Protein AF-Q28FZ3-F1 (afdb_monomer)

Nearest PDB structures (foldseek):
  4z4d-assembly1_A  TM=9.889E-01  e=3.070E-38  Homo sapiens
  4z4e-assembly1_A  TM=9.879E-01  e=4.560E-38  Homo sapiens
  7ki3-assembly1_A  TM=9.488E-01  e=1.243E-38  Homo sapiens
  4z4g-assembly1_A  TM=9.876E-01  e=2.827E-36  Homo sapiens
  4krf-assembly1_A  TM=9.565E-01  e=6.170E-33  Homo sapiens

Solvent-accessible surface area (backbone atoms only — not comparable to full-atom values): 16134 Å² total; per-residue (Å²): 140,83,85,84,83,76,87,80,83,75,78,84,75,82,76,75,80,75,79,72,84,74,65,94,74,71,83,78,77,81,90,77,78,90,79,82,80,82,90,77,92,82,84,70,64,57,42,83,50,92,75,69,79,46,60,33,35,36,28,42,43,46,59,39,76,74,87,65,56,46,65,56,45,42,51,52,52,52,51,40,50,64,74,40,18,89,81,51,43,57,93,60,76,69,29,48,66,36,72,39,51,33,39,26,77,62,84,59,92,64,59,73,91,47,70,50,79,44,82,38,76,43,89,45,97,89,54,72,43,76,32,47,37,34,45,29,57,72,49,76,42,52,38,46,57,45,55,36,21,51,72,62,77,35,101,59,72,58,60,69,52,51,50,52,51,37,30,53,73,41,30,61,54,56,73,76,33,50,67,53,92,63,26,38,32,45,80,54,84,96,52,87,46,73,71,57,57,38,27,23,56,26,46,34,35,37,53,46,68,41,84,45,87,84,47,45,25,42,38,52,46,83,42,74,48,80,41,71,58,96,66,57,70,67,58,36,48,25,42,62,71,72,42,95,46,74,80,80,58,85,62,82,82,50,72,80,60,52,61,78,79,113

Sequence (262 aa):
MYAGAGPVLVPPTPTPPLPMPAYTFKPPPRPDFGTSGRTIKLQANFFEMDIPKIEIYHYEIDIKPEKCPRRVNREIVEHMVQHFKAQIFGDRKPVFDGRKNLYTAMPLPIARDKQVELEVTLPGEGKDRIFKVAIKWMACVSLQALHDALSGRLPSVPFETIQALDVVMRHLPSMRYTPVGRSFFTASEGCANPLGGGREVWFGFHQSVRPSLWKMMLNIDVSATAFYKAQPVIEFMCEVLDFKSIEEQQKPLTDSQRVKFT

InterPro domains:
  IPR014811 Argonaute, linker 1 domain [PF08699] (179-229)
  IPR014811 Argonaute, linker 1 domain [SM01163] (178-230)
  IPR032474 Protein argonaute, N-terminal [PF16486] (38-169)
  IPR036085 PAZ domain superfamily [SSF101690] (40-253)

Structure (mmCIF, N/CA/C/O backbone):
data_AF-Q28FZ3-F1
#
_entry.id   AF-Q28FZ3-F1
#
loop_
_atom_site.group_PDB
_atom_site.id
_atom_site.type_symbol
_atom_site.label_atom_id
_atom_site.label_alt_id
_atom_site.label_comp_id
_atom_site.label_asym_id
_atom_site.label_entity_id
_atom_site.label_seq_id
_atom_site.pdbx_PDB_ins_code
_atom_site.Cartn_x
_atom_site.Cartn_y
_atom_site.Cartn_z
_atom_site.occupancy
_atom_site.B_iso_or_equiv
_atom_site.auth_seq_id
_atom_site.auth_comp_id
_atom_site.auth_asym_id
_atom_site.auth_atom_id
_atom_site.pdbx_PDB_model_num
ATOM 1 N N . MET A 1 1 ? 8.665 -1.452 -73.178 1.00 46.84 1 MET A N 1
ATOM 2 C CA . MET A 1 1 ? 9.640 -1.322 -72.069 1.00 46.84 1 MET A CA 1
ATOM 3 C C . MET A 1 1 ? 10.100 0.128 -72.113 1.00 46.84 1 MET A C 1
ATOM 5 O O . MET A 1 1 ? 10.524 0.540 -73.176 1.00 46.84 1 MET A O 1
ATOM 9 N N . TYR A 1 2 ? 9.807 1.007 -71.158 1.00 39.16 2 TYR A N 1
ATOM 10 C CA . TYR A 1 2 ? 10.206 0.985 -69.751 1.00 39.16 2 TYR A CA 1
ATOM 11 C C . TYR A 1 2 ? 9.118 1.612 -68.861 1.00 39.16 2 TYR A C 1
ATOM 13 O O . TYR A 1 2 ? 8.581 2.664 -69.193 1.00 39.16 2 TYR A O 1
ATOM 21 N N . ALA A 1 3 ? 8.808 0.965 -67.736 1.00 42.78 3 ALA A N 1
ATOM 22 C CA . ALA A 1 3 ? 7.988 1.528 -66.667 1.00 42.78 3 ALA A CA 1
ATOM 23 C C . ALA A 1 3 ? 8.904 2.269 -65.678 1.00 42.78 3 ALA A C 1
ATOM 25 O O . ALA A 1 3 ? 9.893 1.700 -65.215 1.00 42.78 3 ALA A O 1
ATOM 26 N N . GLY A 1 4 ? 8.597 3.534 -65.386 1.00 40.44 4 GLY A N 1
ATOM 27 C CA . GLY A 1 4 ? 9.310 4.336 -64.392 1.00 40.44 4 GLY A CA 1
ATOM 28 C C . GLY A 1 4 ? 8.936 3.914 -62.971 1.00 40.44 4 GLY A C 1
ATOM 29 O O . GLY A 1 4 ? 7.757 3.844 -62.633 1.00 40.44 4 GLY A O 1
ATOM 30 N N . ALA A 1 5 ? 9.942 3.622 -62.148 1.00 47.91 5 ALA A N 1
ATOM 31 C CA . ALA A 1 5 ? 9.775 3.324 -60.732 1.00 47.91 5 ALA A CA 1
ATOM 32 C C . ALA A 1 5 ? 9.445 4.612 -59.955 1.00 47.91 5 ALA A C 1
ATOM 34 O O . ALA A 1 5 ? 10.210 5.575 -59.987 1.00 47.91 5 ALA A O 1
ATOM 35 N N . GLY A 1 6 ? 8.297 4.628 -59.273 1.00 50.78 6 GLY A N 1
ATOM 36 C CA . GLY A 1 6 ? 7.926 5.696 -58.343 1.00 50.78 6 GLY A CA 1
ATOM 37 C C . GLY A 1 6 ? 8.785 5.673 -57.068 1.00 50.78 6 GLY A C 1
ATOM 38 O O . GLY A 1 6 ? 9.330 4.624 -56.715 1.00 50.78 6 GLY A O 1
ATOM 39 N N . PRO A 1 7 ? 8.926 6.813 -56.369 1.00 45.59 7 PRO A N 1
ATOM 40 C CA . PRO A 1 7 ? 9.789 6.921 -55.201 1.00 45.59 7 PRO A CA 1
ATOM 41 C C . PRO A 1 7 ? 9.241 6.093 -54.032 1.00 45.59 7 PRO A C 1
ATOM 43 O O . PRO A 1 7 ? 8.065 6.170 -53.678 1.00 45.59 7 PRO A O 1
ATOM 46 N N . VAL A 1 8 ? 10.122 5.298 -53.425 1.00 51.56 8 VAL A N 1
ATOM 47 C CA . VAL A 1 8 ? 9.835 4.495 -52.234 1.00 51.56 8 VAL A CA 1
ATOM 48 C C . VAL A 1 8 ? 9.724 5.429 -51.026 1.00 51.56 8 VAL A C 1
ATOM 50 O O . VAL A 1 8 ? 10.686 6.108 -50.669 1.00 51.56 8 VAL A O 1
ATOM 53 N N . LEU A 1 9 ? 8.547 5.470 -50.398 1.00 48.00 9 LEU A N 1
ATOM 54 C CA . LEU A 1 9 ? 8.321 6.192 -49.146 1.00 48.00 9 LEU A CA 1
ATOM 55 C C . LEU A 1 9 ? 9.022 5.456 -47.997 1.00 48.00 9 LEU A C 1
ATOM 57 O O . LEU A 1 9 ? 8.655 4.337 -47.642 1.00 48.00 9 LEU A O 1
ATOM 61 N N . VAL A 1 10 ? 10.040 6.093 -47.422 1.00 53.94 10 VAL A N 1
ATOM 62 C CA . VAL A 1 10 ? 10.739 5.618 -46.222 1.00 53.94 10 VAL A CA 1
ATOM 63 C C . VAL A 1 10 ? 9.832 5.854 -45.002 1.00 53.94 10 VAL A C 1
ATOM 65 O O . VAL A 1 10 ? 9.305 6.961 -44.860 1.00 53.94 10 VAL A O 1
ATOM 68 N N . PRO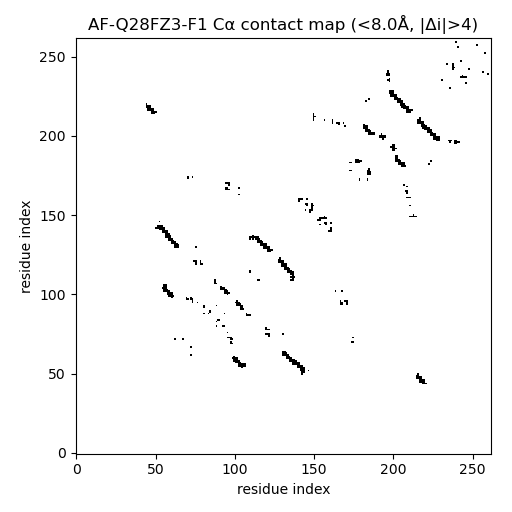 A 1 11 ? 9.618 4.861 -44.118 1.00 51.50 11 PRO A N 1
ATOM 69 C CA . PRO A 1 11 ? 8.821 5.063 -42.913 1.00 51.50 11 PRO A CA 1
ATOM 70 C C . PRO A 1 11 ? 9.518 6.051 -41.961 1.00 51.50 11 PRO A C 1
ATOM 72 O O . PRO A 1 11 ? 10.748 6.042 -41.864 1.00 51.50 11 PRO A O 1
ATOM 75 N N . PRO A 1 12 ? 8.762 6.901 -41.242 1.00 51.19 12 PRO A N 1
ATOM 76 C CA . PRO A 1 12 ? 9.345 7.857 -40.314 1.00 51.19 12 PRO A CA 1
ATOM 77 C C . PRO A 1 12 ? 10.072 7.124 -39.182 1.00 51.19 12 PRO A C 1
ATOM 79 O O . PRO A 1 12 ? 9.524 6.229 -38.536 1.00 51.19 12 PRO A O 1
ATOM 82 N N . THR A 1 13 ? 11.319 7.520 -38.938 1.00 52.09 13 THR A N 1
ATOM 83 C CA . THR A 1 13 ? 12.109 7.090 -37.782 1.00 52.09 13 THR A CA 1
ATOM 84 C C . THR A 1 13 ? 11.394 7.450 -36.476 1.00 52.09 13 THR A C 1
ATOM 86 O O . THR A 1 13 ? 10.857 8.558 -36.379 1.00 52.09 13 THR A O 1
ATOM 89 N N . PRO A 1 14 ? 11.403 6.567 -35.460 1.00 53.78 14 PRO A N 1
ATOM 90 C CA . PRO A 1 14 ? 10.790 6.856 -34.171 1.00 53.78 14 PRO A CA 1
ATOM 91 C C . PRO A 1 14 ? 11.450 8.088 -33.547 1.00 53.78 14 PRO A C 1
ATOM 93 O O . PRO A 1 14 ? 12.673 8.160 -33.416 1.00 53.78 14 PRO A O 1
ATOM 96 N N . THR A 1 15 ? 10.629 9.069 -33.182 1.00 50.12 15 THR A N 1
ATOM 97 C CA . THR A 1 15 ? 11.059 10.255 -32.447 1.00 50.12 15 THR A CA 1
ATOM 98 C C . THR A 1 15 ? 11.664 9.834 -31.103 1.00 50.12 15 THR A C 1
ATOM 100 O O . THR A 1 15 ? 11.065 9.018 -30.395 1.00 50.12 15 THR A O 1
ATOM 103 N N . PRO A 1 16 ? 12.845 10.358 -30.724 1.00 52.84 16 PRO A N 1
ATOM 104 C CA . PRO A 1 16 ? 13.405 10.095 -29.408 1.00 52.84 16 PRO A CA 1
ATOM 105 C C . PRO A 1 16 ? 12.436 10.604 -28.329 1.00 52.84 16 PRO A C 1
ATOM 107 O O . PRO A 1 16 ? 11.789 11.638 -28.532 1.00 52.84 16 PRO A O 1
ATOM 110 N N . PRO A 1 17 ? 12.305 9.896 -27.192 1.00 52.50 17 PRO A N 1
ATOM 111 C CA . PRO A 1 17 ? 11.454 10.348 -26.102 1.00 52.50 17 PRO A CA 1
ATOM 112 C C . PRO A 1 17 ? 11.898 11.746 -25.664 1.00 52.50 17 PRO A C 1
ATOM 114 O O . PRO A 1 17 ? 13.089 12.001 -25.479 1.00 52.50 17 PRO A O 1
ATOM 117 N N . LEU A 1 18 ? 10.927 12.655 -25.539 1.00 43.44 18 LEU A N 1
ATOM 118 C CA . LEU A 1 18 ? 11.161 14.021 -25.082 1.00 43.44 18 LEU A CA 1
ATOM 119 C C . LEU A 1 18 ? 11.945 13.986 -23.758 1.00 43.44 18 LEU A C 1
ATOM 121 O O . LEU A 1 18 ? 11.591 13.199 -22.872 1.00 43.44 18 LEU A O 1
ATOM 125 N N . PRO A 1 19 ? 12.997 14.809 -23.599 1.00 50.12 19 PRO A N 1
ATOM 126 C CA . PRO A 1 19 ? 13.732 14.875 -22.348 1.00 50.12 19 PRO A CA 1
ATOM 127 C C . PRO A 1 19 ? 12.755 15.265 -21.239 1.00 50.12 19 PRO A C 1
ATOM 129 O O . PRO A 1 19 ? 12.104 16.309 -21.314 1.00 50.12 19 PRO A O 1
ATOM 132 N N . MET A 1 20 ? 12.627 14.405 -20.224 1.00 55.00 20 MET A N 1
ATOM 133 C 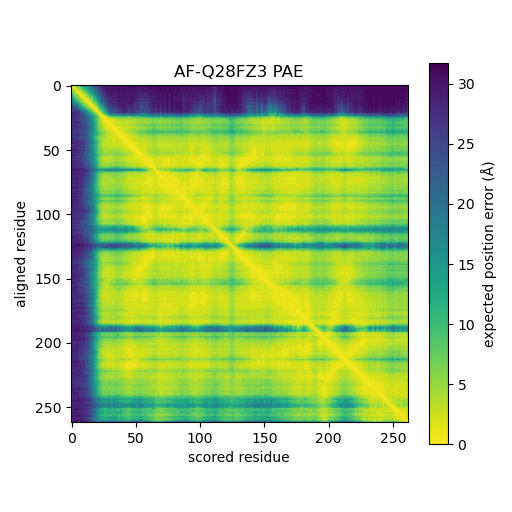CA . MET A 1 20 ? 11.846 14.734 -19.033 1.00 55.00 20 MET A CA 1
ATOM 134 C C . MET A 1 20 ? 12.335 16.081 -18.490 1.00 55.00 20 MET A C 1
ATOM 136 O O . MET A 1 20 ? 13.553 16.299 -18.474 1.00 55.00 20 MET A O 1
ATOM 140 N N . PRO A 1 21 ? 11.437 16.986 -18.061 1.00 51.12 21 PRO A N 1
ATOM 141 C CA . PRO A 1 21 ? 11.837 18.299 -17.581 1.00 51.12 21 PRO A CA 1
ATOM 142 C C . PRO A 1 21 ? 12.844 18.119 -16.445 1.00 51.12 21 PRO A C 1
ATOM 144 O O . PRO A 1 21 ? 12.529 17.575 -15.385 1.00 51.12 21 PRO A O 1
ATOM 147 N N . ALA A 1 22 ? 14.090 18.516 -16.701 1.00 60.50 22 ALA A N 1
ATOM 148 C CA . ALA A 1 22 ? 15.138 18.477 -15.703 1.00 60.50 22 ALA A CA 1
ATOM 149 C C . ALA A 1 22 ? 14.709 19.406 -14.567 1.00 60.50 22 ALA A C 1
ATOM 151 O O . ALA A 1 22 ? 14.530 20.602 -14.783 1.00 60.50 22 ALA A O 1
ATOM 152 N N . TYR A 1 23 ? 14.508 18.853 -13.370 1.00 64.19 23 TYR A N 1
ATOM 153 C CA . TYR A 1 23 ? 14.215 19.651 -12.185 1.00 64.19 23 TYR A CA 1
ATOM 154 C C . TYR A 1 23 ? 15.249 20.780 -12.067 1.00 64.19 23 TYR A C 1
ATOM 156 O O . TYR A 1 23 ? 16.451 20.506 -12.034 1.00 64.19 23 TYR A O 1
ATOM 164 N N . THR A 1 24 ? 14.780 22.032 -12.001 1.00 76.69 24 THR A N 1
ATOM 165 C CA . THR A 1 24 ? 15.618 23.242 -11.879 1.00 76.69 24 THR A CA 1
ATOM 166 C C . THR A 1 24 ? 16.580 23.158 -10.693 1.00 76.69 24 THR A C 1
ATOM 168 O O . THR A 1 24 ? 17.666 23.726 -10.724 1.00 76.69 24 THR A O 1
ATOM 171 N N . PHE A 1 25 ? 16.207 22.391 -9.666 1.00 84.88 25 PHE A N 1
ATOM 172 C CA . PHE A 1 25 ? 17.018 22.134 -8.487 1.00 84.88 25 PHE A CA 1
ATOM 173 C C . PHE A 1 25 ? 17.264 20.634 -8.344 1.00 84.88 25 PHE A C 1
ATOM 175 O O . PHE A 1 25 ? 16.327 19.851 -8.182 1.00 84.88 25 PHE A O 1
ATOM 182 N N . LYS A 1 26 ? 18.538 20.237 -8.383 1.00 87.81 26 LYS A N 1
ATOM 183 C CA . LYS A 1 26 ? 18.983 18.875 -8.077 1.00 87.81 26 LYS A CA 1
ATOM 184 C C . LYS A 1 26 ? 19.727 18.889 -6.742 1.00 87.81 26 LYS A C 1
ATOM 186 O O . LYS A 1 26 ? 20.597 19.743 -6.568 1.00 87.81 26 LYS A O 1
ATOM 191 N N . PRO A 1 27 ? 19.420 17.970 -5.809 1.00 90.75 27 PRO A N 1
ATOM 192 C CA . PRO A 1 27 ? 20.241 17.791 -4.620 1.00 90.75 27 PRO A CA 1
ATOM 193 C C . PRO A 1 27 ? 21.706 17.526 -5.006 1.00 90.75 27 PRO A C 1
ATOM 195 O O . PRO A 1 27 ? 21.945 16.842 -6.008 1.00 90.75 27 PRO A O 1
ATOM 198 N N . PRO A 1 28 ? 22.686 18.047 -4.246 1.00 93.38 28 PRO A N 1
ATOM 199 C CA . PRO A 1 28 ? 24.090 17.794 -4.531 1.00 93.38 28 PRO A CA 1
ATOM 200 C C . PRO A 1 28 ? 24.416 16.301 -4.357 1.00 93.38 28 PRO A C 1
ATOM 202 O O . PRO A 1 28 ? 23.822 15.636 -3.499 1.00 93.38 28 PRO A O 1
ATOM 205 N N . PRO A 1 29 ? 25.363 15.753 -5.139 1.00 92.06 29 PRO A N 1
ATOM 206 C CA . PRO A 1 29 ? 25.866 14.409 -4.896 1.00 92.06 29 PRO A CA 1
ATOM 207 C C . PRO A 1 29 ? 26.562 14.343 -3.531 1.00 92.06 29 PRO A C 1
ATOM 209 O O . PRO A 1 29 ? 27.063 15.344 -3.016 1.00 92.06 29 PRO A O 1
ATOM 212 N N . ARG A 1 30 ? 26.617 13.142 -2.950 1.00 94.56 30 ARG A N 1
ATOM 213 C CA . ARG A 1 30 ? 27.422 12.886 -1.751 1.00 94.56 30 ARG A CA 1
ATOM 214 C C . ARG A 1 30 ? 28.893 13.221 -2.065 1.00 94.56 30 ARG A C 1
ATOM 216 O O . ARG A 1 30 ? 29.415 12.619 -3.001 1.00 94.56 30 ARG A O 1
ATOM 223 N N . PRO A 1 31 ? 29.549 14.126 -1.313 1.00 96.69 31 PRO A N 1
ATOM 224 C CA . PRO A 1 31 ? 30.939 14.494 -1.586 1.00 96.69 31 PRO A CA 1
ATOM 225 C C . PRO A 1 31 ? 31.905 13.342 -1.278 1.00 96.69 31 PRO A C 1
ATOM 227 O O . PRO A 1 31 ? 32.798 13.065 -2.070 1.00 96.69 31 PRO A O 1
ATOM 230 N N . ASP A 1 32 ? 31.691 12.642 -0.161 1.00 97.12 32 ASP A N 1
ATOM 231 C CA . ASP A 1 32 ? 32.521 11.536 0.318 1.00 97.12 32 ASP A CA 1
ATOM 232 C C . ASP A 1 32 ? 31.790 10.696 1.395 1.00 97.12 32 ASP A C 1
ATOM 234 O O . ASP A 1 32 ? 30.596 10.878 1.680 1.00 97.12 32 ASP A O 1
ATOM 238 N N . PHE A 1 33 ? 32.505 9.725 1.972 1.00 97.50 33 PHE A N 1
ATOM 239 C CA . PHE A 1 33 ? 32.082 8.966 3.148 1.00 97.50 33 PHE A CA 1
ATOM 240 C C . PHE A 1 33 ? 32.924 9.373 4.361 1.00 97.50 33 PHE A C 1
ATOM 242 O O . PHE A 1 33 ? 34.145 9.472 4.266 1.00 97.50 33 PHE A O 1
ATOM 249 N N . GLY A 1 34 ? 32.277 9.567 5.514 1.00 97.25 34 GLY A N 1
ATOM 250 C CA . GLY A 1 34 ? 32.962 9.958 6.746 1.00 97.25 34 GLY A CA 1
ATOM 251 C C . GLY A 1 34 ? 33.924 8.879 7.256 1.00 97.25 34 GLY A C 1
ATOM 252 O O . GLY A 1 34 ? 33.581 7.700 7.286 1.00 97.25 34 GLY A O 1
ATOM 253 N N . THR A 1 35 ? 35.112 9.299 7.691 1.00 97.75 35 THR A N 1
ATOM 254 C CA . THR A 1 35 ? 36.199 8.422 8.177 1.00 97.75 35 THR A CA 1
ATOM 255 C C . THR A 1 35 ? 36.496 8.577 9.670 1.00 97.75 35 THR A C 1
ATOM 257 O O . THR A 1 35 ? 37.307 7.838 10.221 1.00 97.75 35 THR A O 1
ATOM 260 N N . SER A 1 36 ? 35.856 9.542 10.335 1.00 97.81 36 SER A N 1
ATOM 261 C CA . SER A 1 36 ? 36.056 9.812 11.760 1.00 97.81 36 SER A CA 1
ATOM 262 C C . SER A 1 36 ? 35.333 8.793 12.646 1.00 97.81 36 SER A C 1
ATOM 264 O O . SER A 1 36 ? 34.218 8.367 12.345 1.00 97.81 36 SER A O 1
ATOM 266 N N . GLY A 1 37 ? 35.944 8.465 13.785 1.00 97.31 37 GLY A N 1
ATOM 267 C CA . GLY A 1 37 ? 35.391 7.555 14.786 1.00 97.31 37 GLY A CA 1
ATOM 268 C C . GLY A 1 37 ? 35.804 6.093 14.601 1.00 97.31 37 GLY A C 1
ATOM 269 O O . GLY A 1 37 ? 36.442 5.703 13.628 1.00 97.31 37 GLY A O 1
ATOM 270 N N . ARG A 1 38 ? 35.455 5.264 15.589 1.00 97.69 38 ARG A N 1
ATOM 271 C CA . ARG A 1 38 ? 35.709 3.816 15.561 1.00 97.69 38 ARG A CA 1
ATOM 272 C C . ARG A 1 38 ? 34.584 3.082 14.834 1.00 97.69 38 ARG A C 1
ATOM 274 O O . ARG A 1 38 ? 33.413 3.409 15.016 1.00 97.69 38 ARG A O 1
ATOM 281 N N . THR A 1 39 ? 34.926 2.044 14.077 1.00 98.12 39 THR A N 1
ATOM 282 C CA . THR A 1 39 ? 33.938 1.180 13.419 1.00 98.12 39 THR A CA 1
ATOM 283 C C . THR A 1 39 ? 33.120 0.395 14.443 1.00 98.12 39 THR A C 1
ATOM 285 O O . THR A 1 39 ? 33.671 -0.118 15.418 1.00 98.12 39 THR A O 1
ATOM 288 N N . ILE A 1 40 ? 31.822 0.236 14.189 1.00 98.31 40 ILE A N 1
ATOM 289 C CA . ILE A 1 40 ? 30.913 -0.585 14.994 1.00 98.31 40 ILE A CA 1
ATOM 290 C C . ILE A 1 40 ? 30.036 -1.438 14.075 1.00 98.31 40 ILE A C 1
ATOM 292 O O . ILE A 1 40 ? 29.627 -0.992 13.004 1.00 98.31 40 ILE A O 1
ATOM 296 N N . LYS A 1 41 ? 29.761 -2.682 14.481 1.00 98.50 41 LYS A N 1
ATOM 297 C CA . LYS A 1 41 ? 28.832 -3.568 13.770 1.00 98.50 41 LYS A CA 1
ATOM 298 C C . LYS A 1 41 ? 27.402 -3.203 14.157 1.00 98.50 41 LYS A C 1
ATOM 300 O O . LYS A 1 41 ? 27.098 -3.134 15.344 1.00 98.50 41 LYS A O 1
ATOM 305 N N . LEU A 1 42 ? 26.542 -2.992 13.165 1.00 98.38 42 LEU A N 1
ATOM 306 C CA . LEU A 1 42 ? 25.139 -2.629 13.354 1.00 98.38 42 LEU A CA 1
ATOM 307 C C . LEU A 1 42 ? 24.238 -3.582 12.578 1.00 98.38 42 LEU A C 1
ATOM 309 O O . LEU A 1 42 ? 24.640 -4.151 11.563 1.00 98.38 42 LEU A O 1
ATOM 313 N N . GLN A 1 43 ? 23.001 -3.694 13.042 1.00 98.25 43 GLN A N 1
ATOM 314 C CA . GLN A 1 43 ? 21.900 -4.249 12.273 1.00 98.25 43 GLN A CA 1
ATOM 315 C C . GLN A 1 43 ? 20.874 -3.139 12.076 1.00 98.25 43 GLN A C 1
ATOM 317 O O . GLN A 1 43 ? 20.565 -2.399 13.008 1.00 98.25 43 GLN A O 1
ATOM 322 N N . ALA A 1 44 ? 20.376 -3.011 10.852 1.00 98.06 44 ALA A N 1
ATOM 323 C CA . ALA A 1 44 ? 19.268 -2.130 10.527 1.00 98.06 44 ALA A CA 1
ATOM 324 C C . ALA A 1 44 ? 18.038 -2.988 10.234 1.00 98.06 44 ALA A C 1
ATOM 326 O O . ALA A 1 44 ? 18.158 -4.094 9.710 1.00 98.06 44 ALA A O 1
ATOM 327 N N . ASN A 1 45 ? 16.852 -2.454 10.491 1.00 98.25 45 ASN A N 1
ATOM 328 C CA . ASN A 1 45 ? 15.565 -3.054 10.134 1.00 98.25 45 ASN A CA 1
ATOM 329 C C . ASN A 1 45 ? 15.241 -2.912 8.627 1.00 98.25 45 ASN A C 1
ATOM 331 O O . ASN A 1 45 ? 14.103 -2.682 8.215 1.00 98.25 45 ASN A O 1
ATOM 335 N N . PHE A 1 46 ? 16.281 -3.012 7.799 1.00 98.50 46 PHE A N 1
ATOM 336 C CA . PHE A 1 46 ? 16.244 -2.928 6.348 1.00 98.50 46 PHE A CA 1
ATOM 337 C C . PHE A 1 46 ? 16.583 -4.306 5.788 1.00 98.50 46 PHE A C 1
ATOM 339 O O . PHE A 1 46 ? 17.690 -4.808 5.974 1.00 98.50 46 PHE A O 1
ATOM 346 N N . PHE A 1 47 ? 15.633 -4.893 5.074 1.00 98.44 47 PHE A N 1
ATOM 347 C CA . PHE A 1 47 ? 15.732 -6.234 4.515 1.00 98.44 47 PHE A CA 1
ATOM 348 C C . PHE A 1 47 ? 16.015 -6.137 3.017 1.00 98.44 47 PHE A C 1
ATOM 350 O O . PHE A 1 47 ? 15.339 -5.395 2.302 1.00 98.44 47 PHE A O 1
ATOM 357 N N . GLU A 1 48 ? 17.034 -6.847 2.539 1.00 98.12 48 GLU A N 1
ATOM 358 C CA . GLU A 1 48 ? 17.402 -6.828 1.122 1.00 98.12 48 GLU A CA 1
ATOM 359 C C . GLU A 1 48 ? 16.279 -7.389 0.241 1.00 98.12 48 GLU A C 1
ATOM 361 O O . GLU A 1 48 ? 15.648 -8.391 0.578 1.00 98.12 48 GLU A O 1
ATOM 366 N N . MET A 1 49 ? 16.045 -6.749 -0.906 1.00 98.00 49 MET A N 1
ATOM 367 C CA . MET A 1 49 ? 15.110 -7.222 -1.924 1.00 98.00 49 MET A CA 1
ATOM 368 C C . MET A 1 49 ? 15.867 -7.622 -3.189 1.00 98.00 49 MET A C 1
ATOM 370 O O . MET A 1 49 ? 16.548 -6.795 -3.802 1.00 98.00 49 MET A O 1
ATOM 374 N N . ASP A 1 50 ? 15.678 -8.862 -3.630 1.00 97.56 50 ASP A N 1
ATOM 375 C CA . ASP A 1 50 ? 16.181 -9.323 -4.919 1.00 97.56 50 ASP A CA 1
ATOM 376 C C . ASP A 1 50 ? 15.127 -9.073 -6.006 1.00 97.56 50 ASP A C 1
ATOM 378 O O . ASP A 1 50 ? 14.068 -9.699 -6.047 1.00 97.56 50 ASP A O 1
ATOM 382 N N . ILE A 1 51 ? 15.410 -8.101 -6.878 1.00 97.00 51 ILE A N 1
ATOM 383 C CA . ILE A 1 51 ? 14.485 -7.633 -7.916 1.00 97.00 51 ILE A CA 1
ATOM 384 C C . ILE A 1 51 ? 14.896 -8.199 -9.284 1.00 97.00 51 ILE A C 1
ATOM 386 O O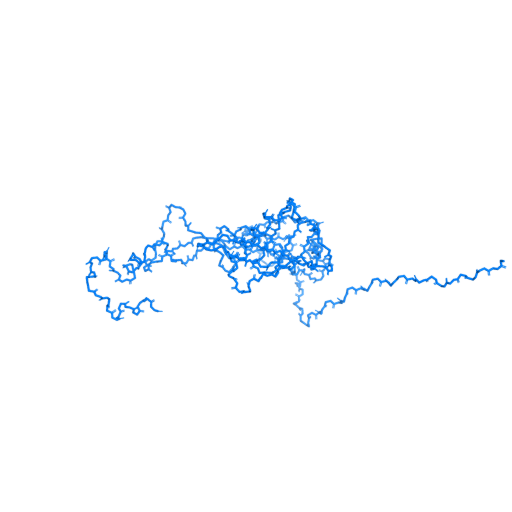 . ILE A 1 51 ? 16.042 -7.990 -9.700 1.00 97.00 51 ILE A O 1
ATOM 390 N N . PRO A 1 52 ? 13.992 -8.860 -10.031 1.00 97.06 52 PRO A N 1
ATOM 391 C CA . PRO A 1 52 ? 14.309 -9.386 -11.354 1.00 97.06 52 PRO A CA 1
ATOM 392 C C . PRO A 1 52 ? 14.565 -8.262 -12.367 1.00 97.06 52 PRO A C 1
ATOM 394 O O . PRO A 1 52 ? 14.002 -7.173 -12.279 1.00 97.06 52 PRO A O 1
ATOM 397 N N . LYS A 1 53 ? 15.394 -8.541 -13.374 1.00 96.06 53 LYS A N 1
ATOM 398 C CA . LYS A 1 53 ? 15.722 -7.614 -14.471 1.00 96.06 53 LYS A CA 1
ATOM 399 C C . LYS A 1 53 ? 14.734 -7.768 -15.631 1.00 96.06 53 LYS A C 1
ATOM 401 O O . LYS A 1 53 ? 15.115 -8.149 -16.732 1.00 96.06 53 LYS A O 1
ATOM 406 N N . ILE A 1 54 ? 13.454 -7.533 -15.352 1.00 96.19 54 ILE A N 1
ATOM 407 C CA . ILE A 1 54 ? 12.358 -7.655 -16.326 1.00 96.19 54 ILE A CA 1
ATOM 408 C C . ILE A 1 54 ? 11.652 -6.313 -16.528 1.00 96.19 54 ILE A C 1
ATOM 410 O O . ILE A 1 54 ? 11.856 -5.360 -15.774 1.00 96.19 54 ILE A O 1
ATOM 414 N N . GLU A 1 55 ? 10.796 -6.250 -17.538 1.00 96.94 55 GLU A N 1
ATOM 415 C CA . GLU A 1 55 ? 9.806 -5.186 -17.664 1.00 96.94 55 GLU A CA 1
ATOM 416 C C . GLU A 1 55 ? 8.509 -5.606 -16.973 1.00 96.94 55 GLU A C 1
ATOM 418 O O . GLU A 1 55 ? 8.099 -6.765 -17.050 1.00 96.94 55 GLU A O 1
ATOM 423 N N . ILE A 1 56 ? 7.856 -4.655 -16.312 1.00 98.06 56 ILE A N 1
ATOM 424 C CA . ILE A 1 56 ? 6.491 -4.814 -15.806 1.00 98.06 56 ILE A CA 1
ATOM 425 C C . ILE A 1 56 ? 5.572 -3.824 -16.519 1.00 98.06 56 ILE A C 1
ATOM 427 O O . ILE A 1 56 ? 6.007 -2.776 -16.999 1.00 98.06 56 ILE A O 1
ATOM 431 N N . TYR A 1 57 ? 4.293 -4.157 -16.599 1.00 98.25 57 TYR A N 1
ATOM 432 C CA . TYR A 1 57 ? 3.335 -3.449 -17.441 1.00 98.25 57 TYR A CA 1
ATOM 433 C C . TYR A 1 57 ? 2.394 -2.639 -16.567 1.00 98.25 57 TYR A C 1
ATOM 435 O O . TYR A 1 57 ? 1.756 -3.196 -15.675 1.00 98.25 57 TYR A O 1
ATOM 443 N N . HIS A 1 58 ? 2.326 -1.335 -16.814 1.00 98.44 58 HIS A N 1
ATOM 444 C CA . HIS A 1 58 ? 1.483 -0.396 -16.084 1.00 98.44 58 HIS A CA 1
ATOM 445 C C . HIS A 1 58 ? 0.221 -0.082 -16.883 1.00 98.44 58 HIS A C 1
ATOM 447 O O . HIS A 1 58 ? 0.280 0.269 -18.066 1.00 98.44 58 HIS A O 1
ATOM 453 N N . TYR A 1 59 ? -0.914 -0.194 -16.206 1.00 98.31 59 TYR A N 1
ATOM 454 C CA . TYR A 1 59 ? -2.240 0.103 -16.716 1.00 98.31 59 TYR A CA 1
ATOM 455 C C . TYR A 1 59 ? -2.921 1.145 -15.827 1.00 98.31 59 TYR A C 1
ATOM 457 O O . TYR A 1 59 ? -2.814 1.093 -14.596 1.00 98.31 59 TYR A O 1
ATOM 465 N N . GLU A 1 60 ? -3.649 2.060 -16.459 1.00 97.81 60 GLU A N 1
ATOM 466 C CA . GLU A 1 60 ? -4.596 2.940 -15.786 1.00 97.81 60 GLU A CA 1
ATOM 467 C C . GLU A 1 60 ? -5.942 2.219 -15.638 1.00 97.81 60 GLU A C 1
ATOM 469 O O . GLU A 1 60 ? -6.442 1.604 -16.584 1.00 97.81 60 GLU A O 1
ATOM 474 N N . ILE A 1 61 ? -6.512 2.303 -14.438 1.00 97.81 61 ILE A N 1
ATOM 475 C CA . ILE A 1 61 ? -7.841 1.815 -14.081 1.00 97.81 61 ILE A CA 1
ATOM 476 C C . ILE A 1 61 ? -8.724 3.016 -13.763 1.00 97.81 61 ILE A C 1
ATOM 478 O O . ILE A 1 61 ? -8.406 3.806 -12.873 1.00 97.81 61 ILE A O 1
ATOM 482 N N . ASP A 1 62 ? -9.849 3.120 -14.457 1.00 97.38 62 ASP A N 1
ATOM 483 C CA . ASP A 1 62 ? -10.905 4.088 -14.168 1.00 97.38 62 ASP A CA 1
ATOM 484 C C . ASP A 1 62 ? -12.147 3.351 -13.659 1.00 97.38 62 ASP A C 1
ATOM 486 O O . ASP A 1 62 ? -12.608 2.415 -14.308 1.00 97.38 62 ASP A O 1
ATOM 490 N N . ILE A 1 63 ? -12.666 3.727 -12.485 1.00 97.50 63 ILE A N 1
ATOM 491 C CA . ILE A 1 63 ? -13.809 3.062 -11.833 1.00 97.50 63 ILE A CA 1
ATOM 492 C C . ILE A 1 63 ? -14.947 4.066 -11.691 1.00 97.50 63 ILE A C 1
ATOM 494 O O . ILE A 1 63 ? -14.780 5.110 -11.056 1.00 97.50 63 ILE A O 1
ATOM 498 N N . LYS A 1 64 ? -16.121 3.716 -12.226 1.00 95.69 64 LYS A N 1
ATOM 499 C CA . LYS A 1 64 ? -17.352 4.505 -12.113 1.00 95.69 64 LYS A CA 1
ATOM 500 C C . LYS A 1 64 ? -18.438 3.728 -11.355 1.00 95.69 64 LYS A C 1
ATOM 502 O O . LYS A 1 64 ? -18.662 2.562 -11.686 1.00 95.69 64 LYS A O 1
ATOM 507 N N . PRO A 1 65 ? -19.150 4.360 -10.398 1.00 93.06 65 PRO A N 1
ATOM 508 C CA . PRO A 1 65 ? -19.038 5.764 -9.979 1.00 93.06 65 PRO A CA 1
ATOM 509 C C . PRO A 1 65 ? -17.709 6.103 -9.285 1.00 93.06 65 PRO A C 1
ATOM 511 O O . PRO A 1 65 ? -17.140 5.295 -8.556 1.00 93.06 65 PRO A O 1
ATOM 514 N N . GLU A 1 66 ? -17.231 7.327 -9.516 1.00 78.00 66 GLU A N 1
ATOM 515 C CA . GLU A 1 66 ? -16.024 7.849 -8.873 1.00 78.00 66 GLU A CA 1
ATOM 516 C C . GLU A 1 66 ? -16.282 8.112 -7.372 1.00 78.00 66 GLU A C 1
ATOM 518 O O . GLU A 1 66 ? -17.416 8.361 -6.965 1.00 78.00 66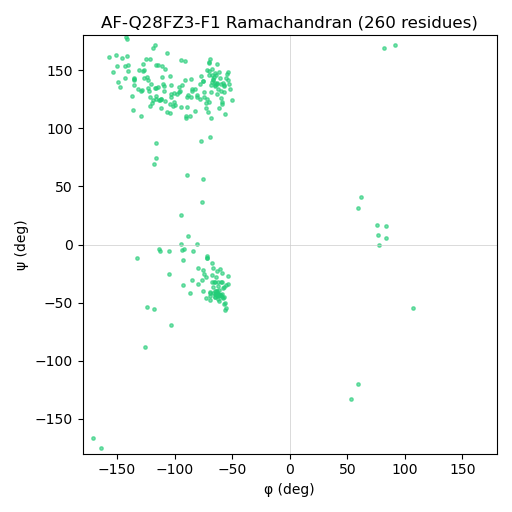 GLU A O 1
ATOM 523 N N . LYS A 1 67 ? -15.217 8.134 -6.552 1.00 86.12 67 LYS A N 1
ATOM 524 C CA . LYS A 1 67 ? -15.214 8.413 -5.089 1.00 86.12 67 LYS A CA 1
ATOM 525 C C . LYS A 1 67 ? -15.535 7.246 -4.143 1.00 86.12 67 LYS A C 1
ATOM 527 O O . LYS A 1 67 ? -15.755 7.476 -2.953 1.00 86.12 67 LYS A O 1
ATOM 532 N N . CYS A 1 68 ? -15.480 5.999 -4.596 1.00 91.69 68 CYS A N 1
ATOM 533 C CA . CYS A 1 68 ? -15.501 4.870 -3.666 1.00 91.69 68 CYS A CA 1
ATOM 534 C C . CYS A 1 68 ? -14.252 4.859 -2.753 1.00 91.69 68 CYS A C 1
ATOM 536 O O . CYS A 1 68 ? -13.156 5.244 -3.188 1.00 91.69 68 CYS A O 1
ATOM 538 N N . PRO A 1 69 ? -14.375 4.410 -1.486 1.00 94.88 69 PRO A N 1
ATOM 539 C CA . PRO A 1 69 ? -13.222 4.203 -0.619 1.00 94.88 69 PRO A CA 1
ATOM 540 C C . PRO A 1 69 ? -12.186 3.284 -1.274 1.00 94.88 69 PRO A C 1
ATOM 542 O O . PRO A 1 69 ? -12.532 2.322 -1.958 1.00 94.88 69 PRO A O 1
ATOM 545 N N . ARG A 1 70 ? -10.896 3.519 -1.004 1.00 95.88 70 ARG A N 1
ATOM 546 C CA . ARG A 1 70 ? -9.794 2.710 -1.568 1.00 95.88 70 ARG A CA 1
ATOM 547 C C . ARG A 1 70 ? -9.956 1.207 -1.323 1.00 95.88 70 ARG A C 1
ATOM 549 O O . ARG A 1 70 ? -9.535 0.419 -2.163 1.00 95.88 70 ARG A O 1
ATOM 556 N N . ARG A 1 71 ? -10.533 0.815 -0.180 1.00 95.31 71 ARG A N 1
ATOM 557 C CA . ARG A 1 71 ? -10.827 -0.589 0.143 1.00 95.31 71 ARG A CA 1
ATOM 558 C C . ARG A 1 71 ? -11.826 -1.191 -0.847 1.00 95.31 71 ARG A C 1
ATOM 560 O O . ARG A 1 71 ? -11.529 -2.229 -1.422 1.00 95.31 71 ARG A O 1
ATOM 567 N N . VAL A 1 72 ? -12.915 -0.475 -1.127 1.00 95.38 72 VAL A N 1
ATOM 568 C CA . VAL A 1 72 ? -13.932 -0.880 -2.108 1.00 95.38 72 VAL A CA 1
ATOM 569 C C . VAL A 1 72 ? -13.326 -0.972 -3.507 1.00 95.38 72 VAL A C 1
ATOM 571 O O . VAL A 1 72 ? -13.519 -1.970 -4.183 1.00 95.38 72 VAL A O 1
ATOM 574 N N . ASN A 1 73 ? -12.497 -0.008 -3.927 1.00 97.44 73 ASN A N 1
ATOM 575 C CA . ASN A 1 73 ? -11.816 -0.092 -5.230 1.00 97.44 73 ASN A CA 1
ATOM 576 C C . ASN A 1 73 ? -10.959 -1.359 -5.369 1.00 97.44 73 ASN A C 1
ATOM 578 O O . ASN A 1 73 ? -10.882 -1.938 -6.450 1.00 97.44 73 ASN A O 1
ATOM 582 N N . ARG A 1 74 ? -10.296 -1.792 -4.287 1.00 97.62 74 ARG A N 1
ATOM 583 C CA . ARG A 1 74 ? -9.513 -3.037 -4.282 1.00 97.62 74 ARG A CA 1
ATOM 584 C C . ARG A 1 74 ? -10.409 -4.262 -4.426 1.00 97.62 74 ARG A C 1
ATOM 586 O O . ARG A 1 74 ? -10.058 -5.138 -5.202 1.00 97.62 74 ARG A O 1
ATOM 593 N N . GLU A 1 75 ? -11.554 -4.287 -3.749 1.00 96.44 75 GLU A N 1
ATOM 594 C CA . GLU A 1 75 ? -12.548 -5.362 -3.881 1.00 96.44 75 GLU A CA 1
ATOM 595 C C . GLU A 1 75 ? -13.131 -5.427 -5.297 1.00 96.44 75 GLU A C 1
ATOM 597 O O . GLU A 1 75 ? -13.234 -6.517 -5.854 1.00 96.44 75 GLU A O 1
ATOM 602 N N . ILE A 1 76 ? -13.440 -4.276 -5.913 1.00 96.94 76 ILE A N 1
ATOM 603 C CA . ILE A 1 76 ? -13.893 -4.194 -7.313 1.00 96.94 76 ILE A CA 1
ATOM 604 C C . ILE A 1 76 ? -12.851 -4.837 -8.233 1.00 96.94 76 ILE A C 1
ATOM 606 O O . ILE A 1 76 ? -13.184 -5.704 -9.038 1.00 96.94 76 ILE A O 1
ATOM 610 N N . VAL A 1 77 ? -11.581 -4.440 -8.110 1.00 97.75 77 VAL A N 1
ATOM 611 C CA . VAL A 1 77 ? -10.506 -4.979 -8.956 1.00 97.75 77 VAL A CA 1
ATOM 612 C C . VAL A 1 77 ? -10.249 -6.461 -8.672 1.00 97.75 77 VAL A C 1
ATOM 614 O O . VAL A 1 77 ? -10.001 -7.216 -9.606 1.00 97.75 77 VAL A O 1
ATOM 617 N N . GLU A 1 78 ? -10.347 -6.909 -7.422 1.00 97.38 78 GLU A N 1
ATOM 618 C CA . GLU A 1 78 ? -10.218 -8.325 -7.061 1.00 97.38 78 GLU A CA 1
ATOM 619 C C . GLU A 1 78 ? -11.308 -9.180 -7.726 1.00 97.38 78 GLU A C 1
ATOM 621 O O . GLU A 1 78 ? -10.989 -10.169 -8.390 1.00 97.38 78 GLU A O 1
ATOM 626 N N . HIS A 1 79 ? -12.573 -8.756 -7.645 1.00 96.50 79 HIS A N 1
ATOM 627 C CA . HIS A 1 79 ? -13.686 -9.443 -8.308 1.00 96.50 79 HIS A CA 1
ATOM 628 C C . HIS A 1 79 ? -13.562 -9.386 -9.833 1.00 96.50 79 HIS A C 1
ATOM 630 O O . HIS A 1 79 ? -13.790 -10.390 -10.505 1.00 96.50 79 HIS A O 1
ATOM 636 N N . MET A 1 80 ? -13.134 -8.250 -10.392 1.00 97.06 80 MET A N 1
ATOM 637 C CA . MET A 1 80 ? -12.857 -8.107 -11.824 1.00 97.06 80 MET A CA 1
ATOM 638 C C . MET A 1 80 ? -11.802 -9.115 -12.299 1.00 97.06 80 MET A C 1
ATOM 640 O O . MET A 1 80 ? -11.992 -9.772 -13.322 1.00 97.06 80 MET A O 1
ATOM 644 N N . VAL A 1 81 ? -10.699 -9.258 -11.559 1.00 97.31 81 VAL A N 1
ATOM 645 C CA . VAL A 1 81 ? -9.617 -10.192 -11.904 1.00 97.31 81 VAL A CA 1
ATOM 646 C C . VAL A 1 81 ? -10.104 -11.639 -11.877 1.00 97.31 81 VAL A C 1
ATOM 648 O O . VAL A 1 81 ? -9.744 -12.419 -12.759 1.00 97.31 81 VAL A O 1
ATOM 651 N N . GLN A 1 82 ? -10.939 -11.995 -10.900 1.00 95.94 82 GLN A N 1
ATOM 652 C CA . GLN A 1 82 ? -11.519 -13.334 -10.790 1.00 95.94 82 GLN A CA 1
ATOM 653 C C . GLN A 1 82 ? -12.533 -13.614 -11.908 1.00 95.94 82 GLN A C 1
ATOM 655 O O . GLN A 1 82 ? -12.448 -14.651 -12.566 1.00 95.94 82 GLN A O 1
ATOM 660 N N . HIS A 1 83 ? -13.458 -12.686 -12.159 1.00 96.25 83 HIS A N 1
ATOM 661 C CA . HIS A 1 83 ? -14.542 -12.863 -13.125 1.00 96.25 83 HIS A CA 1
ATOM 662 C C . HIS A 1 83 ? -14.034 -12.883 -14.574 1.00 96.25 83 HIS A C 1
ATOM 664 O O . HIS A 1 83 ? -14.387 -13.767 -15.351 1.00 96.25 83 HIS A O 1
ATOM 670 N N . PHE A 1 84 ? -13.127 -11.970 -14.930 1.00 96.25 84 PHE A N 1
ATOM 671 C CA . PHE A 1 84 ? -12.568 -11.860 -16.283 1.00 96.25 84 PHE A CA 1
ATOM 672 C C . PHE A 1 84 ? -11.242 -12.622 -16.445 1.00 96.25 84 PHE A C 1
ATOM 674 O O . PHE A 1 84 ? -10.427 -12.300 -17.321 1.00 96.25 84 PHE A O 1
ATOM 681 N N . LYS A 1 85 ? -11.010 -13.657 -15.619 1.00 95.94 85 LYS A N 1
ATOM 682 C CA . LYS A 1 85 ? -9.787 -14.472 -15.657 1.00 95.94 85 LYS A CA 1
ATOM 683 C C . LYS A 1 85 ? -9.557 -15.079 -17.042 1.00 95.94 85 LYS A C 1
ATOM 685 O O . LYS A 1 85 ? -8.478 -14.921 -17.596 1.00 95.94 85 LYS A O 1
ATOM 690 N N . ALA A 1 86 ? -10.560 -15.731 -17.626 1.00 94.81 86 ALA A N 1
ATOM 691 C CA . ALA A 1 86 ? -10.405 -16.421 -18.911 1.00 94.81 86 ALA A CA 1
ATOM 692 C C . ALA A 1 86 ? -10.165 -15.464 -20.096 1.00 94.81 86 ALA A C 1
ATOM 694 O O . ALA A 1 86 ? -9.451 -15.814 -21.031 1.00 94.81 86 ALA A O 1
ATOM 695 N N . GLN A 1 87 ? -10.738 -14.258 -20.051 1.00 93.06 87 GLN A N 1
ATOM 696 C CA . GLN A 1 87 ? -10.697 -13.306 -21.163 1.00 93.06 87 GLN A CA 1
ATOM 697 C C . GLN A 1 87 ? -9.443 -12.420 -21.149 1.00 93.06 87 GLN A C 1
ATOM 699 O O . GLN A 1 87 ? -8.877 -12.146 -22.204 1.00 93.06 87 GLN A O 1
ATOM 704 N N . ILE A 1 88 ? -9.025 -11.940 -19.970 1.00 94.81 88 ILE A N 1
ATOM 705 C CA . ILE A 1 88 ? -8.018 -10.869 -19.857 1.00 94.81 88 ILE A CA 1
ATOM 706 C C . ILE A 1 88 ? -6.831 -11.300 -19.001 1.00 94.81 88 ILE A C 1
ATOM 708 O O . ILE A 1 88 ? -5.678 -11.187 -19.424 1.00 94.81 88 ILE A O 1
ATOM 712 N N . PHE A 1 89 ? -7.080 -11.774 -17.782 1.00 96.44 89 PHE A N 1
ATOM 713 C CA . PHE A 1 89 ? -6.005 -11.903 -16.796 1.00 96.44 89 PHE A CA 1
ATOM 714 C C . PHE A 1 89 ? -5.214 -13.216 -16.934 1.00 96.44 89 PHE A C 1
ATOM 716 O O . PHE A 1 89 ? -4.000 -13.235 -16.715 1.00 96.44 89 PHE A O 1
ATOM 723 N N . GLY A 1 90 ? -5.834 -14.299 -17.398 1.00 95.88 90 GLY A N 1
ATOM 724 C CA . GLY A 1 90 ? -5.237 -15.635 -17.429 1.00 95.88 90 GLY A CA 1
ATOM 725 C C . GLY A 1 90 ? -4.716 -16.025 -16.044 1.00 95.88 90 GLY A C 1
ATOM 726 O O . GLY A 1 90 ? -5.384 -15.802 -15.040 1.00 95.88 90 GLY A O 1
ATOM 727 N N . ASP A 1 91 ? -3.489 -16.537 -15.968 1.00 95.56 91 ASP A N 1
ATOM 728 C CA . ASP A 1 91 ? -2.836 -16.858 -14.687 1.00 95.56 91 ASP A CA 1
ATOM 729 C C . ASP A 1 91 ? -2.051 -15.691 -14.071 1.00 95.56 91 ASP A C 1
ATOM 731 O O . ASP A 1 91 ? -1.356 -15.849 -13.063 1.00 95.56 91 ASP A O 1
ATOM 735 N N . ARG A 1 92 ? -2.155 -14.492 -14.657 1.00 97.12 92 ARG A N 1
ATOM 736 C CA . ARG A 1 92 ? -1.507 -13.296 -14.114 1.00 97.12 92 ARG A CA 1
ATOM 737 C C . ARG A 1 92 ? -2.204 -12.897 -12.818 1.00 97.12 92 ARG A C 1
ATOM 739 O O . ARG A 1 92 ? -3.419 -13.000 -12.690 1.00 97.12 92 ARG A O 1
ATOM 746 N N . LYS A 1 93 ? -1.420 -12.367 -11.882 1.00 97.62 93 LYS A N 1
ATOM 747 C CA . LYS A 1 93 ? -1.897 -11.815 -10.609 1.00 97.62 93 LYS A CA 1
ATOM 748 C C . LYS A 1 93 ? -1.583 -10.320 -10.579 1.00 97.62 93 LYS A C 1
ATOM 750 O O . LYS A 1 93 ? -0.480 -9.955 -10.170 1.00 97.62 93 LYS A O 1
ATOM 755 N N . PRO A 1 94 ? -2.475 -9.463 -11.103 1.00 98.25 94 PRO A N 1
ATOM 756 C CA . PRO A 1 94 ? -2.251 -8.028 -11.094 1.00 98.25 94 PRO A CA 1
ATOM 757 C C . PRO A 1 94 ? -2.152 -7.489 -9.673 1.00 98.25 94 PRO A C 1
ATOM 759 O O . PRO A 1 94 ? -2.828 -7.974 -8.769 1.00 98.25 94 PRO A O 1
ATOM 762 N N . VAL A 1 95 ? -1.351 -6.447 -9.496 1.00 98.69 95 VAL A N 1
ATOM 763 C CA . VAL A 1 95 ? -1.304 -5.673 -8.254 1.00 98.69 95 VAL A CA 1
ATOM 764 C C . VAL A 1 95 ? -1.886 -4.292 -8.502 1.00 98.69 95 VAL A C 1
ATOM 766 O O . VAL A 1 95 ? -1.721 -3.721 -9.575 1.00 98.69 95 VAL A O 1
ATOM 769 N N . PHE A 1 96 ? -2.576 -3.753 -7.507 1.00 98.62 96 PHE A N 1
ATOM 770 C CA . PHE A 1 96 ? -3.336 -2.512 -7.633 1.00 98.62 96 PHE A CA 1
ATOM 771 C C . PHE A 1 96 ? -3.107 -1.591 -6.435 1.00 98.62 96 PHE A C 1
ATOM 773 O O . PHE A 1 96 ? -3.029 -2.056 -5.291 1.00 98.62 96 PHE A O 1
ATOM 780 N N . ASP A 1 97 ? -3.027 -0.284 -6.680 1.00 97.75 97 ASP A N 1
ATOM 781 C CA . ASP A 1 97 ? -2.793 0.745 -5.658 1.00 97.75 97 ASP A CA 1
ATOM 782 C C . ASP A 1 97 ? -4.072 1.205 -4.923 1.00 97.75 97 ASP A C 1
ATOM 784 O O . ASP A 1 97 ? -3.999 1.943 -3.931 1.00 97.75 97 ASP A O 1
ATOM 788 N N . GLY A 1 98 ? -5.247 0.729 -5.345 1.00 97.00 98 GLY A N 1
ATOM 789 C CA . GLY A 1 98 ? -6.545 1.127 -4.787 1.00 97.00 98 GLY A CA 1
ATOM 790 C C . GLY A 1 98 ? -7.101 2.428 -5.378 1.00 97.00 98 GLY A C 1
ATOM 791 O O . GLY A 1 98 ? -8.106 2.941 -4.879 1.00 97.00 98 GLY A O 1
ATOM 792 N N . ARG A 1 99 ? -6.434 2.999 -6.387 1.00 96.00 99 ARG A N 1
ATOM 793 C CA . ARG A 1 99 ? -6.848 4.208 -7.104 1.00 96.00 99 ARG A CA 1
ATOM 794 C C . ARG A 1 99 ? -6.912 3.940 -8.602 1.00 96.00 99 ARG A C 1
ATOM 796 O O . ARG A 1 99 ? -7.977 3.596 -9.089 1.00 96.00 99 ARG A O 1
ATOM 803 N N . LYS A 1 100 ? -5.796 4.123 -9.303 1.00 97.19 100 LYS A N 1
ATOM 804 C CA . LYS A 1 100 ? -5.741 4.121 -10.768 1.00 97.19 100 LYS A CA 1
ATOM 805 C C . LYS A 1 100 ? -4.621 3.261 -11.331 1.00 97.19 100 LYS A C 1
ATOM 807 O O . LYS A 1 100 ? -4.612 3.029 -12.527 1.00 97.19 100 LYS A O 1
ATOM 812 N N . ASN A 1 101 ? -3.679 2.790 -10.517 1.00 98.38 101 ASN A N 1
ATOM 813 C CA . ASN A 1 101 ? -2.472 2.146 -11.030 1.00 98.38 101 ASN A CA 1
ATOM 814 C C . ASN A 1 101 ? -2.535 0.642 -10.806 1.00 98.38 101 ASN A C 1
ATOM 816 O O . ASN A 1 101 ? -2.507 0.179 -9.659 1.00 98.38 101 ASN A O 1
ATOM 820 N N . LEU A 1 102 ? -2.595 -0.106 -11.905 1.00 98.62 102 LEU A N 1
ATOM 821 C CA . LEU A 1 102 ? -2.526 -1.561 -11.926 1.00 98.62 102 LEU A CA 1
ATOM 822 C C . LEU A 1 102 ? -1.253 -2.008 -12.643 1.00 98.62 102 LEU A C 1
ATOM 824 O O . LEU A 1 102 ? -0.919 -1.486 -13.705 1.00 98.62 102 LEU A O 1
ATOM 828 N N . TYR A 1 103 ? -0.550 -2.983 -12.071 1.00 98.69 103 TYR A N 1
ATOM 829 C CA . TYR A 1 103 ? 0.674 -3.531 -12.647 1.00 98.69 103 TYR A CA 1
ATOM 830 C C . TYR A 1 103 ? 0.576 -5.039 -12.835 1.00 98.69 103 TYR A C 1
ATOM 832 O O . TYR A 1 103 ? 0.013 -5.747 -11.996 1.00 98.69 103 TYR A O 1
ATOM 840 N N . THR A 1 104 ? 1.173 -5.542 -13.912 1.00 98.44 104 THR A N 1
ATOM 841 C CA . THR A 1 104 ? 1.307 -6.979 -14.172 1.00 98.44 104 THR A CA 1
ATOM 842 C C . THR A 1 104 ? 2.740 -7.341 -14.553 1.00 98.44 104 THR A C 1
ATOM 844 O O . THR A 1 104 ? 3.463 -6.547 -15.150 1.00 98.44 104 THR A O 1
ATOM 847 N N . ALA A 1 105 ? 3.154 -8.568 -14.224 1.00 97.50 105 ALA A N 1
ATOM 848 C CA . ALA A 1 105 ? 4.468 -9.093 -14.609 1.00 97.50 105 ALA A CA 1
ATOM 849 C C . ALA A 1 105 ? 4.549 -9.477 -16.100 1.00 97.50 105 ALA A C 1
ATOM 851 O O . ALA A 1 105 ? 5.622 -9.468 -16.684 1.00 97.50 105 ALA A O 1
ATOM 852 N N . MET A 1 106 ? 3.407 -9.805 -16.712 1.00 96.81 106 MET A N 1
ATOM 853 C CA . MET A 1 106 ? 3.278 -10.156 -18.130 1.00 96.81 106 MET A CA 1
ATOM 854 C C . MET A 1 106 ? 2.187 -9.294 -18.772 1.00 96.81 106 MET A C 1
ATOM 856 O O . MET A 1 106 ? 1.214 -8.964 -18.081 1.00 96.81 106 MET A O 1
ATOM 860 N N . PRO A 1 107 ? 2.282 -8.969 -20.074 1.00 96.62 107 PRO A N 1
ATOM 861 C CA . PRO A 1 107 ? 1.327 -8.079 -20.718 1.00 96.62 107 PRO A CA 1
ATOM 862 C C . PRO A 1 107 ? -0.067 -8.709 -20.740 1.00 96.62 107 PRO A C 1
ATOM 864 O O . PRO A 1 107 ? -0.213 -9.915 -20.980 1.00 96.62 107 PRO A O 1
ATOM 867 N N . LEU A 1 108 ? -1.084 -7.892 -20.475 1.00 96.56 108 LEU A N 1
ATOM 868 C CA . LEU A 1 108 ? -2.487 -8.214 -20.727 1.00 96.56 108 LEU A CA 1
ATOM 869 C C . LEU A 1 108 ? -2.768 -8.190 -22.240 1.00 96.56 108 LEU A C 1
ATOM 871 O O . LEU A 1 108 ? -2.128 -7.411 -22.952 1.00 96.56 108 LEU A O 1
ATOM 875 N N . PRO A 1 109 ? -3.726 -8.992 -22.741 1.00 94.88 109 PRO A N 1
ATOM 876 C CA . PRO A 1 109 ? -4.127 -9.019 -24.148 1.00 94.88 109 PRO A CA 1
ATOM 877 C C . PRO A 1 109 ? -4.980 -7.787 -24.514 1.00 94.88 109 PRO A C 1
ATOM 879 O O . PRO A 1 109 ? -6.113 -7.903 -24.970 1.00 94.88 109 PRO A O 1
ATOM 882 N N . ILE A 1 110 ? -4.443 -6.589 -24.276 1.00 91.62 110 ILE A N 1
ATOM 883 C CA . ILE A 1 110 ? -5.084 -5.293 -24.517 1.00 91.62 110 ILE A CA 1
ATOM 884 C C . ILE A 1 110 ? -4.195 -4.505 -25.483 1.00 91.62 110 ILE A C 1
ATOM 886 O O . ILE A 1 110 ? -2.996 -4.349 -25.243 1.00 91.62 110 ILE A O 1
ATOM 890 N N . ALA A 1 111 ? -4.773 -4.017 -26.582 1.00 88.19 111 ALA A N 1
ATOM 891 C CA . ALA A 1 111 ? -4.056 -3.175 -27.539 1.00 88.19 111 ALA A CA 1
ATOM 892 C C . ALA A 1 111 ? -3.676 -1.824 -26.901 1.00 88.19 111 ALA A C 1
ATOM 894 O O . ALA A 1 111 ? -4.446 -1.269 -26.121 1.00 88.19 111 ALA A O 1
ATOM 895 N N . ARG A 1 112 ? -2.489 -1.292 -27.223 1.00 88.31 112 ARG A N 1
ATOM 896 C CA . ARG A 1 112 ? -1.909 -0.110 -26.545 1.00 88.31 112 ARG A CA 1
ATOM 897 C C . ARG A 1 112 ? -2.718 1.177 -26.734 1.00 88.31 112 ARG A C 1
ATOM 899 O O . ARG A 1 112 ? -2.667 2.063 -25.891 1.00 88.31 112 ARG A O 1
ATOM 906 N N . ASP A 1 113 ? -3.435 1.273 -27.843 1.00 85.62 113 ASP A N 1
ATOM 907 C CA . ASP A 1 113 ? -4.264 2.400 -28.270 1.00 85.62 113 ASP A CA 1
ATOM 908 C C . ASP A 1 113 ? -5.736 2.265 -27.849 1.00 85.62 113 ASP A C 1
ATOM 910 O O . ASP A 1 113 ? -6.520 3.193 -28.047 1.00 85.62 113 ASP A O 1
ATOM 914 N N . LYS A 1 114 ? -6.120 1.130 -27.254 1.00 89.12 114 LYS A N 1
ATOM 915 C CA . LYS A 1 114 ? -7.504 0.842 -26.871 1.00 89.12 114 LYS A CA 1
ATOM 916 C C . LYS A 1 114 ? -7.687 0.818 -25.361 1.00 89.12 114 LYS A C 1
ATOM 918 O O . LYS A 1 114 ? -6.782 0.503 -24.591 1.00 89.12 114 LYS A O 1
ATOM 923 N N . GLN A 1 115 ? -8.914 1.120 -24.959 1.00 92.19 115 GLN A N 1
ATOM 924 C CA . GLN A 1 115 ? -9.407 0.939 -23.604 1.00 92.19 115 GLN A CA 1
ATOM 925 C C . GLN A 1 115 ? -10.433 -0.193 -23.611 1.00 92.19 115 GLN A C 1
ATOM 927 O O . GLN A 1 115 ? -11.244 -0.291 -24.533 1.00 92.19 115 GLN A O 1
ATOM 932 N N . VAL A 1 116 ? -10.370 -1.063 -22.607 1.00 94.75 116 VAL A N 1
ATOM 933 C CA . VAL A 1 116 ? -11.355 -2.130 -22.402 1.00 94.75 116 VAL A CA 1
ATOM 934 C C . VAL A 1 116 ? -12.265 -1.712 -21.264 1.00 94.75 116 VAL A C 1
ATOM 936 O O . VAL A 1 116 ? -11.784 -1.487 -20.157 1.00 94.75 116 VAL A O 1
ATOM 939 N N . GLU A 1 117 ? -13.561 -1.609 -21.537 1.00 96.31 117 GLU A N 1
ATOM 940 C CA . GLU A 1 117 ? -14.584 -1.368 -20.523 1.00 96.31 117 GLU A CA 1
ATOM 941 C C . GLU A 1 117 ? -15.194 -2.695 -20.076 1.00 96.31 117 GLU A C 1
ATOM 943 O O . GLU A 1 117 ? -15.552 -3.540 -20.896 1.00 96.31 117 GLU A O 1
ATOM 948 N N . LEU A 1 118 ? -15.293 -2.871 -18.765 1.00 96.06 118 LEU A N 1
ATOM 949 C CA . LEU A 1 118 ? -15.826 -4.049 -18.103 1.00 96.06 118 LEU A CA 1
ATOM 950 C C . LEU A 1 118 ? -16.913 -3.619 -17.132 1.00 96.06 118 LEU A C 1
ATOM 952 O O . LEU A 1 118 ? -16.801 -2.590 -16.464 1.00 96.06 118 LEU A O 1
ATOM 956 N N . GLU A 1 119 ? -17.945 -4.440 -17.021 1.00 96.88 119 GLU A N 1
ATOM 957 C CA . GLU A 1 119 ? -18.959 -4.292 -15.989 1.00 96.88 119 GLU A CA 1
ATOM 958 C C . GLU A 1 119 ? -18.672 -5.295 -14.871 1.00 96.88 119 GLU A C 1
ATOM 960 O O . GLU A 1 119 ? -18.537 -6.493 -15.114 1.00 96.88 119 GLU A O 1
ATOM 965 N N . VAL A 1 120 ? -18.505 -4.793 -13.649 1.00 95.81 120 VAL A N 1
ATOM 966 C CA . VAL A 1 120 ? -18.135 -5.583 -12.474 1.00 95.81 120 VAL A CA 1
ATOM 967 C C . VAL A 1 120 ? -19.232 -5.449 -11.437 1.00 95.81 120 VAL A C 1
ATOM 969 O O . VAL A 1 120 ? -19.521 -4.349 -10.962 1.00 95.81 120 VAL A O 1
ATOM 972 N N . THR A 1 121 ? -19.805 -6.580 -11.051 1.00 93.88 121 THR A N 1
ATOM 9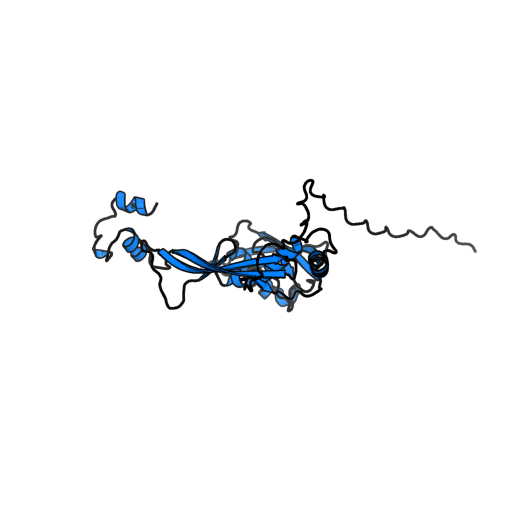73 C CA . THR A 1 121 ? -20.843 -6.641 -10.026 1.00 93.88 121 THR A CA 1
ATOM 974 C C . THR A 1 121 ? -20.230 -7.067 -8.701 1.00 93.88 121 THR A C 1
ATOM 976 O O . THR A 1 121 ? -19.658 -8.151 -8.598 1.00 93.88 121 THR A O 1
ATOM 979 N N . LEU A 1 122 ? -20.346 -6.211 -7.685 1.00 92.31 122 LEU A N 1
ATOM 980 C CA . LEU A 1 122 ? -20.029 -6.568 -6.307 1.00 92.31 122 LEU A CA 1
ATOM 981 C C . LEU A 1 122 ? -21.299 -6.969 -5.553 1.00 92.31 122 LEU A C 1
ATOM 983 O O . LEU A 1 122 ? -22.285 -6.222 -5.616 1.00 92.31 122 LEU A O 1
ATOM 987 N N . PRO A 1 123 ? -21.255 -8.063 -4.770 1.00 87.88 123 PRO A N 1
ATOM 988 C CA . PRO A 1 123 ? -22.350 -8.408 -3.879 1.00 87.88 123 PRO A CA 1
ATOM 989 C C . PRO A 1 123 ? -22.527 -7.293 -2.840 1.00 87.88 123 PRO A C 1
ATOM 991 O O . PRO A 1 123 ? -21.556 -6.766 -2.284 1.00 87.88 123 PRO A O 1
ATOM 994 N N . GLY A 1 124 ? -23.771 -6.881 -2.620 1.00 77.50 124 GLY A N 1
ATOM 995 C CA . GLY A 1 124 ? -24.141 -5.886 -1.614 1.00 77.50 124 GLY A CA 1
ATOM 996 C C . GLY A 1 124 ? -25.132 -6.455 -0.604 1.00 77.50 124 GLY A C 1
ATOM 997 O O . GLY A 1 124 ? -25.826 -7.429 -0.886 1.00 77.50 124 GLY A O 1
ATOM 998 N N . GLU A 1 125 ? -25.235 -5.824 0.566 1.00 68.75 125 GLU A N 1
ATOM 999 C CA . GLU A 1 125 ? -26.305 -6.118 1.524 1.00 68.75 125 GLU A CA 1
ATOM 1000 C C . GLU A 1 125 ? -27.641 -5.617 0.946 1.00 68.75 125 GLU A C 1
ATOM 1002 O O . GLU A 1 125 ? -27.994 -4.443 1.041 1.00 68.75 125 GLU A O 1
ATOM 1007 N N . GLY A 1 126 ? -28.350 -6.505 0.249 1.00 75.75 126 GLY A N 1
ATOM 1008 C CA . GLY A 1 126 ? -29.668 -6.263 -0.340 1.00 75.75 126 GLY A CA 1
ATOM 1009 C C . GLY A 1 126 ? -29.657 -6.114 -1.861 1.00 75.75 126 GLY A C 1
ATOM 1010 O O . GLY A 1 126 ? -30.381 -6.842 -2.537 1.00 75.75 126 GLY A O 1
ATOM 1011 N N . LYS A 1 127 ? -28.849 -5.199 -2.416 1.00 82.88 127 LYS A N 1
ATOM 1012 C CA . LYS A 1 127 ? -28.744 -5.005 -3.873 1.00 82.88 127 LYS A CA 1
ATOM 1013 C C . LYS A 1 127 ? -27.300 -5.031 -4.349 1.00 82.88 127 LYS A C 1
ATOM 1015 O O . LYS A 1 127 ? -26.445 -4.318 -3.822 1.00 82.88 127 LYS A O 1
ATOM 1020 N N . ASP A 1 128 ? -27.081 -5.795 -5.410 1.00 89.38 128 ASP A N 1
ATOM 1021 C CA . ASP A 1 128 ? -25.823 -5.827 -6.137 1.00 89.38 128 ASP A CA 1
ATOM 1022 C C . ASP A 1 128 ? -25.433 -4.436 -6.642 1.00 89.38 128 ASP A C 1
ATOM 1024 O O . ASP A 1 128 ? -26.251 -3.666 -7.164 1.00 89.38 128 ASP A O 1
ATOM 1028 N N . ARG A 1 129 ? -24.153 -4.110 -6.471 1.00 92.31 129 ARG A N 1
ATOM 1029 C CA . ARG A 1 129 ? -23.575 -2.842 -6.910 1.00 92.31 129 ARG A CA 1
ATOM 1030 C C . ARG A 1 129 ? -22.807 -3.076 -8.197 1.00 92.31 129 ARG A C 1
ATOM 1032 O O . ARG A 1 129 ? -21.846 -3.839 -8.215 1.00 92.31 129 ARG A O 1
ATOM 1039 N N . ILE A 1 130 ? -23.228 -2.394 -9.252 1.00 94.12 130 ILE A N 1
ATOM 1040 C CA . ILE A 1 130 ? -22.624 -2.501 -10.577 1.00 94.12 130 ILE A CA 1
ATOM 1041 C C . ILE A 1 130 ? -21.644 -1.345 -10.771 1.00 94.12 130 ILE A C 1
ATOM 1043 O O . ILE A 1 130 ? -21.995 -0.180 -10.566 1.00 94.12 130 ILE A O 1
ATOM 1047 N N . PHE A 1 131 ? -20.427 -1.676 -11.186 1.00 96.88 131 PHE A N 1
ATOM 1048 C CA . PHE A 1 131 ? -19.355 -0.733 -11.471 1.00 96.88 131 PHE A CA 1
ATOM 1049 C C . PHE A 1 131 ? -18.904 -0.871 -12.917 1.00 96.88 131 PHE A C 1
ATOM 1051 O O . PHE A 1 131 ? -18.726 -1.981 -13.416 1.00 96.88 131 PHE A O 1
ATOM 1058 N N . LYS A 1 132 ? -18.658 0.261 -13.575 1.00 97.38 132 LYS A N 1
ATOM 1059 C CA . LYS A 1 132 ? -17.985 0.279 -14.877 1.00 97.38 132 LYS A CA 1
ATOM 1060 C C . LYS A 1 132 ? -16.506 0.514 -14.642 1.00 97.38 132 LYS A C 1
ATOM 1062 O O . LYS A 1 132 ? -16.133 1.543 -14.077 1.00 97.38 132 LYS A O 1
ATOM 1067 N N . VAL A 1 133 ? -15.684 -0.445 -15.043 1.00 97.94 133 VAL A N 1
ATOM 1068 C CA . VAL A 1 133 ? -14.235 -0.409 -14.872 1.00 97.94 133 VAL A CA 1
ATOM 1069 C C . VAL A 1 133 ? -13.579 -0.389 -16.234 1.00 97.94 133 VAL A C 1
ATOM 1071 O O . VAL A 1 133 ? -13.821 -1.267 -17.055 1.00 97.94 133 VAL A O 1
ATOM 1074 N N . ALA A 1 134 ? -12.732 0.598 -16.475 1.00 97.62 134 ALA A N 1
ATOM 1075 C CA . ALA A 1 134 ? -12.059 0.747 -17.746 1.00 97.62 134 ALA A CA 1
ATOM 1076 C C . ALA A 1 134 ? -10.543 0.592 -17.572 1.00 97.62 134 ALA A C 1
ATOM 1078 O O . ALA A 1 134 ? -9.942 1.242 -16.718 1.00 97.62 134 ALA A O 1
ATOM 1079 N N . ILE A 1 135 ? -9.936 -0.282 -18.377 1.00 98.00 135 ILE A N 1
ATOM 1080 C CA . ILE A 1 135 ? -8.514 -0.643 -18.319 1.00 98.00 135 ILE A CA 1
ATOM 1081 C C . ILE A 1 135 ? -7.813 -0.107 -19.563 1.00 98.00 135 ILE A C 1
ATOM 1083 O O . ILE A 1 135 ? -8.207 -0.430 -20.688 1.00 98.00 135 ILE A O 1
ATOM 1087 N N . LYS A 1 136 ? -6.748 0.672 -19.370 1.00 97.50 136 LYS A N 1
ATOM 1088 C CA . LYS A 1 136 ? -5.952 1.262 -20.453 1.00 97.50 136 LYS A CA 1
ATOM 1089 C C . LYS A 1 136 ? -4.462 1.028 -20.223 1.00 97.50 136 LYS A C 1
ATOM 1091 O O . LYS A 1 136 ? -3.971 1.228 -19.118 1.00 97.50 136 LYS A O 1
ATOM 1096 N N . TRP A 1 137 ? -3.729 0.606 -21.251 1.00 97.62 137 TRP A N 1
ATOM 1097 C CA . TRP A 1 137 ? -2.266 0.506 -21.170 1.00 97.62 137 TRP A CA 1
ATOM 1098 C C . TRP A 1 137 ? -1.629 1.899 -21.074 1.00 97.62 137 TRP A C 1
ATOM 1100 O O . TRP A 1 137 ? -2.035 2.808 -21.797 1.00 97.62 137 TRP A O 1
ATOM 1110 N N . MET A 1 138 ? -0.626 2.054 -20.205 1.00 96.25 138 MET A N 1
ATOM 1111 C CA . MET A 1 138 ? 0.061 3.332 -19.990 1.00 96.25 138 MET A CA 1
ATOM 1112 C C . MET A 1 138 ? 1.541 3.273 -20.350 1.00 96.25 138 MET A C 1
ATOM 1114 O O . MET A 1 138 ? 2.012 4.079 -21.150 1.00 96.25 138 MET A O 1
ATOM 1118 N N . ALA A 1 139 ? 2.286 2.343 -19.752 1.00 95.94 139 ALA A N 1
ATOM 1119 C CA . ALA A 1 139 ? 3.734 2.287 -19.911 1.00 95.94 139 ALA A CA 1
ATOM 1120 C C . ALA A 1 139 ? 4.303 0.891 -19.630 1.00 95.94 139 ALA A C 1
ATOM 1122 O O . ALA A 1 139 ? 3.688 0.062 -18.955 1.00 95.94 139 ALA A O 1
ATOM 1123 N N . CYS A 1 140 ? 5.524 0.661 -20.111 1.00 96.44 140 CYS A N 1
ATOM 1124 C CA . CYS A 1 140 ? 6.398 -0.389 -19.596 1.00 96.44 140 CYS A CA 1
ATOM 1125 C C . CYS A 1 140 ? 7.347 0.226 -18.563 1.00 96.44 140 CYS A C 1
ATOM 1127 O O . CYS A 1 140 ? 7.988 1.245 -18.824 1.00 96.44 140 CYS A O 1
ATOM 1129 N N . VAL A 1 141 ? 7.454 -0.401 -17.398 1.00 97.31 141 VAL A N 1
ATOM 1130 C CA . VAL A 1 141 ? 8.358 0.002 -16.322 1.00 97.31 141 VAL A CA 1
ATOM 1131 C C . VAL A 1 141 ? 9.538 -0.963 -16.316 1.00 97.31 141 VAL A C 1
ATOM 1133 O O . VAL A 1 141 ? 9.388 -2.151 -16.028 1.00 97.31 141 VAL A O 1
ATOM 1136 N N . SER A 1 142 ? 10.725 -0.456 -16.647 1.00 96.81 142 SER A N 1
ATOM 1137 C CA . SER A 1 142 ? 11.948 -1.261 -16.694 1.00 96.81 142 SER A CA 1
ATOM 1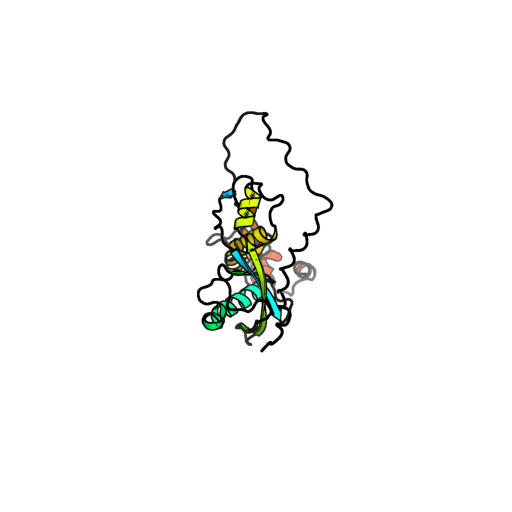138 C C . SER A 1 142 ? 12.560 -1.411 -15.300 1.00 96.81 142 SER A C 1
ATOM 1140 O O . SER A 1 142 ? 13.032 -0.435 -14.708 1.00 96.81 142 SER A O 1
ATOM 1142 N N . LEU A 1 143 ? 12.602 -2.642 -14.777 1.00 97.00 143 LEU A N 1
ATOM 1143 C CA . LEU A 1 143 ? 13.339 -2.944 -13.544 1.00 97.00 143 LEU A CA 1
ATOM 1144 C C . LEU A 1 143 ? 14.853 -2.987 -13.789 1.00 97.00 143 LEU A C 1
ATOM 1146 O O . LEU A 1 143 ? 15.629 -2.756 -12.867 1.00 97.00 143 LEU A O 1
ATOM 1150 N N . GLN A 1 144 ? 15.293 -3.205 -15.032 1.00 96.38 144 GLN A N 1
ATOM 1151 C CA . GLN A 1 144 ? 16.705 -3.084 -15.404 1.00 96.38 144 GLN A CA 1
ATOM 1152 C C . GLN A 1 144 ? 17.211 -1.646 -15.211 1.00 96.38 144 GLN A C 1
ATOM 1154 O O . GLN A 1 144 ? 18.261 -1.450 -14.604 1.00 96.38 144 GLN A O 1
ATOM 1159 N N . ALA A 1 145 ? 16.429 -0.639 -15.616 1.00 95.00 145 ALA A N 1
ATOM 1160 C CA . ALA A 1 145 ? 16.781 0.764 -15.389 1.00 95.00 145 ALA A CA 1
ATOM 1161 C C . ALA A 1 145 ? 16.931 1.100 -13.891 1.00 95.00 145 ALA A C 1
ATOM 1163 O O . ALA A 1 145 ? 17.770 1.916 -13.515 1.00 95.00 145 ALA A O 1
ATOM 1164 N N . LEU A 1 146 ? 16.166 0.442 -13.010 1.00 96.06 146 LEU A N 1
ATOM 1165 C CA . LEU A 1 146 ? 16.352 0.580 -11.565 1.00 96.06 146 LEU A CA 1
ATOM 1166 C C . LEU A 1 146 ? 17.714 0.035 -11.115 1.00 96.06 146 LEU A C 1
ATOM 1168 O O . LEU A 1 146 ? 18.409 0.712 -10.362 1.00 96.06 146 LEU A O 1
ATOM 1172 N N . HIS A 1 147 ? 18.125 -1.142 -11.599 1.00 96.19 147 HIS A N 1
ATOM 1173 C CA . HIS A 1 147 ? 19.465 -1.686 -11.327 1.00 96.19 147 HIS A CA 1
ATOM 1174 C C . HIS A 1 147 ? 20.570 -0.742 -11.812 1.00 96.19 147 HIS A C 1
ATOM 1176 O O . HIS A 1 147 ? 21.545 -0.508 -11.098 1.00 96.19 147 HIS A O 1
ATOM 1182 N N . ASP A 1 148 ? 20.403 -0.159 -12.999 1.00 95.81 148 ASP A N 1
ATOM 1183 C CA . ASP A 1 148 ? 21.350 0.814 -13.543 1.00 95.81 148 ASP A CA 1
ATOM 1184 C C . ASP A 1 148 ? 21.439 2.065 -12.657 1.00 95.81 148 ASP A C 1
ATOM 1186 O O . ASP A 1 148 ? 22.544 2.504 -12.331 1.00 95.81 148 ASP A O 1
ATOM 1190 N N . ALA A 1 149 ? 20.306 2.580 -12.172 1.00 94.81 149 ALA A N 1
ATOM 1191 C CA . ALA A 1 149 ? 20.277 3.710 -11.245 1.00 94.81 149 ALA A CA 1
ATOM 1192 C C . ALA A 1 149 ? 20.929 3.405 -9.888 1.00 94.81 149 ALA A C 1
ATOM 1194 O O . ALA A 1 149 ? 21.705 4.221 -9.397 1.00 94.81 149 ALA A O 1
ATOM 1195 N N . LEU A 1 150 ? 20.671 2.234 -9.296 1.00 94.12 150 LEU A N 1
ATOM 1196 C CA . LEU A 1 150 ? 21.284 1.836 -8.019 1.00 94.12 150 LEU A CA 1
ATOM 1197 C C . LEU A 1 150 ? 22.804 1.668 -8.134 1.00 94.12 150 LEU A C 1
ATOM 1199 O O . LEU A 1 150 ? 23.529 1.980 -7.196 1.00 94.12 150 LEU A O 1
ATOM 1203 N N . SER A 1 151 ? 23.292 1.242 -9.303 1.00 94.00 151 SER A N 1
ATOM 1204 C CA . SER A 1 151 ? 24.729 1.150 -9.596 1.00 94.00 151 SER A CA 1
ATOM 1205 C C . SER A 1 151 ? 25.391 2.482 -9.981 1.00 94.00 151 SER A C 1
ATOM 1207 O O . SER A 1 151 ? 26.578 2.500 -10.298 1.00 94.00 151 SER A O 1
ATOM 1209 N N . GLY A 1 152 ? 24.639 3.589 -10.007 1.00 92.12 152 GLY A N 1
ATOM 1210 C CA . GLY A 1 152 ? 25.140 4.909 -10.401 1.00 92.12 152 GLY A CA 1
ATOM 1211 C C . GLY A 1 152 ? 25.324 5.111 -11.911 1.00 92.12 152 GLY A C 1
ATOM 1212 O O . GLY A 1 152 ? 25.854 6.142 -12.317 1.00 92.12 152 GLY A O 1
ATOM 1213 N N . ARG A 1 153 ? 24.877 4.169 -12.758 1.00 93.00 153 ARG A N 1
ATOM 1214 C CA . ARG A 1 153 ? 24.909 4.311 -14.229 1.00 93.00 153 ARG A CA 1
ATOM 1215 C C . ARG A 1 153 ? 23.871 5.305 -14.748 1.00 93.00 153 ARG A C 1
ATOM 1217 O O . ARG A 1 153 ? 24.085 5.908 -15.796 1.00 93.00 153 ARG A O 1
ATOM 1224 N N . LEU A 1 154 ? 22.754 5.473 -14.035 1.00 91.62 154 LEU A N 1
ATOM 1225 C CA . LEU A 1 154 ? 21.774 6.524 -14.318 1.00 91.62 154 LEU A CA 1
ATOM 1226 C C . LEU A 1 154 ? 21.897 7.668 -13.303 1.00 91.62 154 LEU A C 1
ATOM 1228 O O . LEU A 1 154 ? 22.122 7.413 -12.121 1.00 91.62 154 LEU A O 1
ATOM 1232 N N . PRO A 1 155 ? 21.679 8.927 -13.730 1.00 87.81 155 PRO A N 1
ATOM 1233 C CA . PRO A 1 155 ? 21.859 10.105 -12.877 1.00 87.81 155 PRO A CA 1
ATOM 1234 C C . PRO A 1 155 ? 20.779 10.263 -11.797 1.00 87.81 155 PRO A C 1
ATOM 1236 O O . PRO A 1 155 ? 20.897 11.117 -10.922 1.00 87.81 155 PRO A O 1
ATOM 1239 N N . SER A 1 156 ? 19.693 9.495 -11.875 1.00 90.75 156 SER A N 1
ATOM 1240 C CA . SER A 1 156 ? 18.561 9.590 -10.957 1.00 90.75 156 SER A CA 1
ATOM 1241 C C . SER A 1 156 ? 17.828 8.262 -10.859 1.00 90.75 156 SER A C 1
ATOM 1243 O O . SER A 1 156 ? 17.727 7.533 -11.847 1.00 90.75 156 SER A O 1
ATOM 1245 N N . VAL A 1 157 ? 17.256 7.987 -9.689 1.00 93.31 157 VAL A N 1
ATOM 1246 C CA . VAL A 1 157 ? 16.459 6.780 -9.463 1.00 93.31 157 VAL A CA 1
ATOM 1247 C C . VAL A 1 157 ? 15.043 6.977 -10.022 1.00 93.31 157 VAL A C 1
ATOM 1249 O O . VAL A 1 157 ? 14.395 7.961 -9.658 1.00 93.31 157 VAL A O 1
ATOM 1252 N N . PRO A 1 158 ? 14.538 6.074 -10.884 1.00 94.56 158 PRO A N 1
ATOM 1253 C CA . PRO A 1 158 ? 13.209 6.211 -11.472 1.00 94.56 158 PRO A CA 1
ATOM 1254 C C . PRO A 1 158 ? 12.116 6.023 -10.409 1.00 94.56 158 PRO A C 1
ATOM 1256 O O . PRO A 1 158 ? 11.885 4.913 -9.924 1.00 94.56 158 PRO A O 1
ATOM 1259 N N . PHE A 1 159 ? 11.436 7.116 -10.047 1.00 94.31 159 PHE A N 1
ATOM 1260 C CA . PHE A 1 159 ? 10.402 7.119 -9.006 1.00 94.31 159 PHE A CA 1
ATOM 1261 C C . PHE A 1 159 ? 9.236 6.179 -9.333 1.00 94.31 159 PHE A C 1
ATOM 1263 O O . PHE A 1 159 ? 8.835 5.400 -8.473 1.00 94.31 159 PHE A O 1
ATOM 1270 N N . GLU A 1 160 ? 8.759 6.187 -10.580 1.00 94.44 160 GLU A N 1
ATOM 1271 C CA . GLU A 1 160 ? 7.669 5.317 -11.048 1.00 94.44 160 GLU A CA 1
ATOM 1272 C C . GLU A 1 160 ? 7.985 3.829 -10.841 1.00 94.44 160 GLU A C 1
ATOM 1274 O O . GLU A 1 160 ? 7.122 3.042 -10.451 1.00 94.44 160 GLU A O 1
ATOM 1279 N N . THR A 1 161 ? 9.251 3.432 -11.015 1.00 97.00 161 THR A N 1
ATOM 1280 C CA . THR A 1 161 ? 9.682 2.053 -10.766 1.00 97.00 161 THR A CA 1
ATOM 1281 C C . THR A 1 161 ? 9.650 1.708 -9.279 1.00 97.00 161 THR A C 1
ATOM 1283 O O . THR A 1 161 ? 9.204 0.622 -8.908 1.00 97.00 161 THR A O 1
ATOM 1286 N N . ILE A 1 162 ? 10.078 2.630 -8.409 1.00 97.25 162 ILE A N 1
ATOM 1287 C CA . ILE A 1 162 ? 9.980 2.440 -6.953 1.00 97.25 162 ILE A CA 1
ATOM 1288 C C . ILE A 1 162 ? 8.511 2.363 -6.529 1.00 97.25 162 ILE A C 1
ATOM 1290 O O . ILE A 1 162 ? 8.155 1.505 -5.723 1.00 97.25 162 ILE A O 1
ATOM 1294 N N . GLN A 1 163 ? 7.654 3.221 -7.084 1.00 97.56 163 GLN A N 1
ATOM 1295 C CA . GLN A 1 163 ? 6.220 3.214 -6.815 1.00 97.56 163 GLN A CA 1
ATOM 1296 C C . GLN A 1 163 ? 5.580 1.888 -7.231 1.00 97.56 163 GLN A C 1
ATOM 1298 O O . GLN A 1 163 ? 4.806 1.329 -6.457 1.00 97.56 163 GLN A O 1
ATOM 1303 N N . ALA A 1 164 ? 5.929 1.346 -8.399 1.00 98.12 164 ALA A N 1
ATOM 1304 C CA . ALA A 1 164 ? 5.428 0.048 -8.833 1.00 98.12 164 ALA A CA 1
ATOM 1305 C C . ALA A 1 164 ? 5.825 -1.073 -7.854 1.00 98.12 164 ALA A C 1
ATOM 1307 O O . ALA A 1 164 ? 4.977 -1.877 -7.465 1.00 98.12 164 ALA A O 1
ATOM 1308 N N . LEU A 1 165 ? 7.078 -1.090 -7.380 1.00 98.31 165 LEU A N 1
ATOM 1309 C CA . LEU A 1 165 ? 7.530 -2.042 -6.356 1.00 98.31 165 LEU A CA 1
ATOM 1310 C C . LEU A 1 165 ? 6.810 -1.846 -5.012 1.00 98.31 165 LEU A C 1
ATOM 1312 O O . LEU A 1 165 ? 6.436 -2.827 -4.371 1.00 98.31 165 LEU A O 1
ATOM 1316 N N . ASP A 1 166 ? 6.570 -0.604 -4.590 1.00 97.75 166 ASP A N 1
ATOM 1317 C CA . ASP A 1 166 ? 5.792 -0.310 -3.381 1.00 97.75 166 ASP A CA 1
ATOM 1318 C C . ASP A 1 166 ? 4.353 -0.836 -3.509 1.00 97.75 166 ASP A C 1
ATOM 1320 O O . ASP A 1 166 ? 3.851 -1.490 -2.594 1.00 97.75 166 ASP A O 1
ATOM 1324 N N . VAL A 1 167 ? 3.711 -0.659 -4.669 1.00 98.38 167 VAL A N 1
ATOM 1325 C CA . VAL A 1 167 ? 2.371 -1.204 -4.944 1.00 98.38 167 VAL A CA 1
ATOM 1326 C C . VAL A 1 167 ? 2.370 -2.732 -4.905 1.00 98.38 167 VAL A C 1
ATOM 1328 O O . VAL A 1 167 ? 1.472 -3.303 -4.282 1.00 98.38 167 VAL A O 1
ATOM 1331 N N . VAL A 1 168 ? 3.376 -3.393 -5.492 1.00 98.44 168 VAL A N 1
ATOM 1332 C CA . VAL A 1 168 ? 3.538 -4.858 -5.416 1.00 98.44 168 VAL A CA 1
ATOM 1333 C C . VAL A 1 168 ? 3.583 -5.313 -3.959 1.00 98.44 168 VAL A C 1
ATOM 1335 O O . VAL A 1 168 ? 2.760 -6.128 -3.538 1.00 98.44 168 VAL A O 1
ATOM 1338 N N . MET A 1 169 ? 4.491 -4.742 -3.166 1.00 98.25 169 MET A N 1
ATOM 1339 C CA . MET A 1 169 ? 4.702 -5.157 -1.776 1.00 98.25 169 MET A CA 1
ATOM 1340 C C . MET A 1 169 ? 3.515 -4.827 -0.868 1.00 98.25 169 MET A C 1
ATOM 1342 O O . MET A 1 169 ? 3.315 -5.475 0.158 1.00 98.25 169 MET A O 1
ATOM 1346 N N . ARG A 1 170 ? 2.719 -3.809 -1.207 1.00 98.25 170 ARG A N 1
ATOM 1347 C CA . ARG A 1 170 ? 1.567 -3.375 -0.403 1.00 98.25 170 ARG A CA 1
ATOM 1348 C C . ARG A 1 170 ? 0.256 -4.024 -0.819 1.00 98.25 170 ARG A C 1
ATOM 1350 O O . ARG A 1 170 ? -0.707 -3.898 -0.064 1.00 98.25 170 ARG A O 1
ATOM 1357 N N . HIS A 1 171 ? 0.178 -4.682 -1.975 1.00 98.38 171 HIS A N 1
ATOM 1358 C CA . HIS A 1 171 ? -1.090 -5.145 -2.542 1.00 98.38 171 HIS A CA 1
ATOM 1359 C C . HIS A 1 171 ? -1.868 -6.053 -1.584 1.00 98.38 171 HIS A C 1
ATOM 1361 O O . HIS A 1 171 ? -2.995 -5.725 -1.217 1.00 98.38 171 HIS A O 1
ATOM 1367 N N . LEU A 1 172 ? -1.247 -7.140 -1.121 1.00 97.81 172 LEU A N 1
ATOM 1368 C CA . LEU A 1 172 ? -1.898 -8.107 -0.240 1.00 97.81 172 LEU A CA 1
ATOM 1369 C C . LEU A 1 172 ? -2.111 -7.578 1.195 1.00 97.81 172 LEU A C 1
ATOM 1371 O O . LEU A 1 172 ? -3.237 -7.688 1.684 1.00 97.81 172 LEU A O 1
ATOM 1375 N N . PRO A 1 173 ? -1.124 -6.942 1.866 1.00 97.94 173 PRO A N 1
ATOM 1376 C CA . PRO A 1 173 ? -1.348 -6.319 3.176 1.00 97.94 173 PRO A CA 1
ATOM 1377 C C . PRO A 1 173 ? -2.488 -5.294 3.179 1.00 97.94 173 PRO A C 1
ATOM 1379 O O . PRO A 1 173 ? -3.246 -5.222 4.137 1.00 97.94 173 PRO A O 1
ATOM 1382 N N . SER A 1 174 ? -2.669 -4.556 2.079 1.00 97.88 174 SER A N 1
ATOM 1383 C CA . SER A 1 174 ? -3.752 -3.570 1.928 1.00 97.88 174 SER A CA 1
ATOM 1384 C C . SER A 1 174 ? -5.144 -4.192 1.768 1.00 97.88 174 SER A C 1
ATOM 1386 O O . SER A 1 174 ? -6.130 -3.456 1.789 1.00 97.88 174 SER A O 1
ATOM 1388 N N . MET A 1 175 ? -5.229 -5.506 1.540 1.00 96.06 175 MET A N 1
ATOM 1389 C CA . MET A 1 175 ? -6.487 -6.260 1.476 1.00 96.06 175 MET A CA 1
ATOM 1390 C C . MET A 1 175 ? -6.737 -7.101 2.729 1.00 96.06 175 MET A C 1
ATOM 1392 O O . MET A 1 175 ? -7.889 -7.407 3.025 1.00 96.06 175 MET A O 1
ATOM 1396 N N . ARG A 1 176 ? -5.676 -7.485 3.450 1.00 96.31 176 ARG A N 1
ATOM 1397 C CA . ARG A 1 176 ? -5.764 -8.298 4.673 1.00 96.31 176 ARG A CA 1
ATOM 1398 C C . ARG A 1 176 ? -5.840 -7.480 5.956 1.00 96.31 176 ARG A C 1
ATOM 1400 O O . ARG A 1 176 ? -6.498 -7.904 6.894 1.00 96.31 176 ARG A O 1
ATOM 1407 N N . TYR A 1 177 ? -5.162 -6.339 5.999 1.00 97.44 177 TYR A N 1
ATOM 1408 C CA . TYR A 1 177 ? -5.037 -5.498 7.187 1.00 97.44 177 TYR A CA 1
ATOM 1409 C C . TYR A 1 177 ? -5.679 -4.132 6.961 1.00 97.44 177 TYR A C 1
ATOM 1411 O O . TYR A 1 177 ? -6.028 -3.773 5.835 1.00 97.44 177 TYR A O 1
ATOM 1419 N N . THR A 1 178 ? -5.776 -3.337 8.025 1.00 97.62 178 THR A N 1
ATOM 1420 C CA . THR A 1 178 ? -6.246 -1.952 7.945 1.00 97.62 178 THR A CA 1
ATOM 1421 C C . THR A 1 178 ? -5.075 -1.018 7.622 1.00 97.62 178 THR A C 1
ATOM 1423 O O . THR A 1 178 ? -4.186 -0.844 8.461 1.00 97.62 178 THR A O 1
ATOM 1426 N N . PRO A 1 179 ? -5.020 -0.416 6.416 1.00 97.62 179 PRO A N 1
ATOM 1427 C CA . PRO A 1 179 ? -3.929 0.473 6.043 1.00 97.62 179 PRO A CA 1
ATOM 1428 C C . PRO A 1 179 ? -4.102 1.859 6.674 1.00 97.62 179 PRO A C 1
ATOM 1430 O O . PRO A 1 179 ? -5.096 2.542 6.424 1.00 97.62 179 PRO A O 1
ATOM 1433 N N . VAL A 1 180 ? -3.088 2.324 7.403 1.00 97.00 180 VAL A N 1
ATOM 1434 C CA . VAL A 1 180 ? -3.021 3.688 7.950 1.00 97.00 180 VAL A CA 1
ATOM 1435 C C . VAL A 1 180 ? -1.676 4.299 7.565 1.00 97.00 180 VAL A C 1
ATOM 1437 O O . VAL A 1 180 ? -0.613 3.874 8.016 1.00 97.00 180 VAL A O 1
ATOM 1440 N N . GLY A 1 181 ? -1.703 5.287 6.668 1.00 95.81 181 GLY A N 1
ATOM 1441 C CA . GLY A 1 181 ? -0.482 5.866 6.104 1.00 95.81 181 GLY A CA 1
ATOM 1442 C C . GLY A 1 181 ? 0.367 4.812 5.384 1.00 95.81 181 GLY A C 1
ATOM 1443 O O . GLY A 1 181 ? -0.084 4.191 4.417 1.00 95.81 181 GLY A O 1
ATOM 1444 N N . ARG A 1 182 ? 1.611 4.616 5.841 1.00 96.31 182 ARG A N 1
ATOM 1445 C CA . ARG A 1 182 ? 2.515 3.574 5.322 1.00 96.31 182 ARG A CA 1
ATOM 1446 C C . ARG A 1 182 ? 2.493 2.269 6.126 1.00 96.31 182 ARG A C 1
ATOM 1448 O O . ARG A 1 182 ? 3.165 1.330 5.706 1.00 96.31 182 ARG A O 1
ATOM 1455 N N . SER A 1 183 ? 1.677 2.191 7.170 1.00 98.19 183 SER A N 1
ATOM 1456 C CA . SER A 1 183 ? 1.590 1.045 8.072 1.00 98.19 183 SER A CA 1
ATOM 1457 C C . SER A 1 183 ? 0.314 0.228 7.869 1.00 98.19 183 SER A C 1
ATOM 1459 O O . SER A 1 183 ? -0.648 0.683 7.242 1.00 98.19 183 SER A O 1
ATOM 1461 N N . PHE A 1 184 ? 0.322 -0.983 8.415 1.00 98.31 184 PHE A N 1
ATOM 1462 C CA . PHE A 1 184 ? -0.777 -1.943 8.385 1.00 98.31 184 PHE A CA 1
ATOM 1463 C C . PHE A 1 184 ? -1.063 -2.439 9.797 1.00 98.31 184 PHE A C 1
ATOM 1465 O O . PHE A 1 184 ? -0.128 -2.823 10.495 1.00 98.31 184 PHE A O 1
ATOM 1472 N N . PHE A 1 185 ? -2.335 -2.441 10.195 1.00 97.81 185 PHE A N 1
ATOM 1473 C CA . PHE A 1 185 ? -2.773 -2.795 11.547 1.00 97.81 185 PHE A CA 1
ATOM 1474 C C . PHE A 1 185 ? -3.841 -3.884 11.528 1.00 97.81 185 PHE A C 1
ATOM 1476 O O . PHE A 1 185 ? -4.647 -3.966 10.594 1.00 97.81 185 PHE A O 1
ATOM 1483 N N . THR A 1 186 ? -3.861 -4.690 12.581 1.00 95.69 186 THR A N 1
ATOM 1484 C CA . THR A 1 186 ? -4.882 -5.709 12.828 1.00 95.69 186 THR A CA 1
ATOM 1485 C C . THR A 1 186 ? -5.173 -5.788 14.321 1.00 95.69 186 THR A C 1
ATOM 1487 O O . THR A 1 186 ? -4.302 -5.475 15.134 1.00 95.69 186 THR A O 1
ATOM 1490 N N . ALA A 1 187 ? -6.383 -6.213 14.680 1.00 92.38 187 ALA A N 1
ATOM 1491 C CA . ALA A 1 187 ? -6.683 -6.574 16.058 1.00 92.38 187 ALA A CA 1
ATOM 1492 C C . ALA A 1 187 ? -5.748 -7.711 16.494 1.00 92.38 187 ALA A C 1
ATOM 1494 O O . ALA A 1 187 ? -5.490 -8.636 15.717 1.00 92.38 187 ALA A O 1
ATOM 1495 N N . SER A 1 188 ? -5.225 -7.629 17.715 1.00 83.44 188 SER A N 1
ATOM 1496 C CA . SER A 1 188 ? -4.351 -8.668 18.252 1.00 83.44 188 SER A CA 1
ATOM 1497 C C . SER A 1 188 ? -5.152 -9.926 18.576 1.00 83.44 188 SER A C 1
ATOM 1499 O O . SER A 1 188 ? -6.119 -9.885 19.336 1.00 83.44 188 SER A O 1
ATOM 1501 N N . GLU A 1 189 ? -4.735 -11.064 18.028 1.00 80.06 189 GLU A N 1
ATOM 1502 C CA . GLU A 1 189 ? -5.352 -12.351 18.338 1.00 80.06 189 GLU A CA 1
ATOM 1503 C C . GLU A 1 189 ? -5.019 -12.761 19.781 1.00 80.06 189 GLU A C 1
ATOM 1505 O O . GLU A 1 189 ? -3.855 -12.857 20.166 1.00 80.06 189 GLU A O 1
ATOM 1510 N N . GLY A 1 190 ? -6.048 -12.994 20.600 1.00 75.94 190 GLY A N 1
ATOM 1511 C CA . GLY A 1 190 ? -5.894 -13.541 21.952 1.00 75.94 190 GLY A CA 1
ATOM 1512 C C . GLY A 1 190 ? -5.428 -12.560 23.035 1.00 75.94 190 GLY A C 1
ATOM 1513 O O . GLY A 1 190 ? -5.343 -12.963 24.194 1.00 75.94 190 GLY A O 1
ATOM 1514 N N . CYS A 1 191 ? -5.174 -11.285 22.719 1.00 78.00 191 CYS A N 1
ATOM 1515 C CA . CYS A 1 191 ? -4.898 -10.261 23.730 1.00 78.00 191 CYS A CA 1
ATOM 1516 C C . CYS A 1 191 ? -5.644 -8.947 23.448 1.00 78.00 191 CYS A C 1
ATOM 1518 O O . CYS A 1 191 ? -5.388 -8.252 22.467 1.00 78.00 191 CYS A O 1
ATOM 1520 N N . ALA A 1 192 ? -6.562 -8.582 24.346 1.00 82.38 192 ALA A N 1
ATOM 1521 C CA . ALA A 1 192 ? -7.203 -7.273 24.326 1.00 82.38 192 ALA A CA 1
ATOM 1522 C C . ALA A 1 192 ? -6.318 -6.259 25.062 1.00 82.38 192 ALA A C 1
ATOM 1524 O O . ALA A 1 192 ? -5.874 -6.513 26.182 1.00 82.38 192 ALA A O 1
ATOM 1525 N N . ASN A 1 193 ? -6.088 -5.098 24.448 1.00 93.00 193 ASN A N 1
ATOM 1526 C CA . ASN A 1 193 ? -5.312 -4.001 25.034 1.00 93.00 193 ASN A CA 1
ATOM 1527 C C . ASN A 1 193 ? -6.217 -2.766 25.191 1.00 93.00 193 ASN A C 1
ATOM 1529 O O . ASN A 1 193 ? -6.079 -1.809 24.421 1.00 93.00 193 ASN A O 1
ATOM 1533 N N . PRO A 1 194 ? -7.202 -2.794 26.111 1.00 94.38 194 PRO A N 1
ATOM 1534 C CA . PRO A 1 194 ? -8.174 -1.719 26.252 1.00 94.38 194 PRO A CA 1
ATOM 1535 C C . PRO A 1 194 ? -7.511 -0.435 26.762 1.00 94.38 194 PRO A C 1
ATOM 1537 O O . PRO A 1 194 ? -6.676 -0.461 27.662 1.00 94.38 194 PRO A O 1
ATOM 1540 N N . LEU A 1 195 ? -7.932 0.700 26.206 1.00 95.00 195 LEU A N 1
ATOM 1541 C CA . LEU A 1 195 ? -7.516 2.043 26.626 1.00 95.00 195 LEU A CA 1
ATOM 1542 C C . LEU A 1 195 ? -8.609 2.780 27.423 1.00 95.00 195 LEU A C 1
ATOM 1544 O O . LEU A 1 195 ? -8.368 3.880 27.913 1.00 95.00 195 LEU A O 1
ATOM 1548 N N . GLY A 1 196 ? -9.806 2.190 27.530 1.00 93.06 196 GLY A N 1
ATOM 1549 C CA . GLY A 1 196 ? -11.015 2.844 28.041 1.00 93.06 196 GLY A CA 1
ATOM 1550 C C . GLY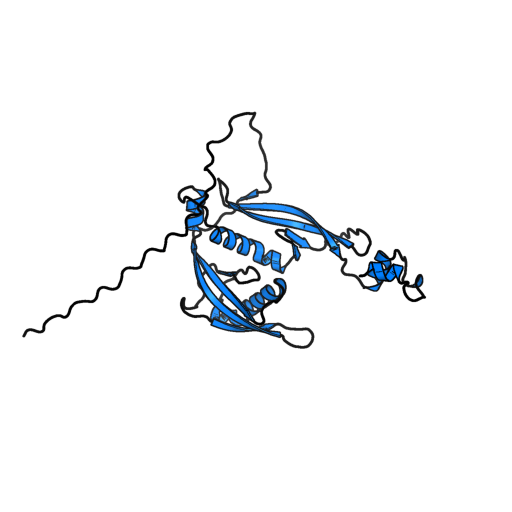 A 1 196 ? -11.720 3.701 26.982 1.00 93.06 196 GLY A C 1
ATOM 1551 O O . GLY A 1 196 ? -11.193 3.927 25.888 1.00 93.06 196 GLY A O 1
ATOM 1552 N N . GLY A 1 197 ? -12.943 4.156 27.279 1.00 94.19 197 GLY A N 1
ATOM 1553 C CA . GLY A 1 197 ? -13.730 5.000 26.370 1.00 94.19 197 GLY A CA 1
ATOM 1554 C C . GLY A 1 197 ? -14.027 4.350 25.014 1.00 94.19 197 GLY A C 1
ATOM 1555 O O . GLY A 1 197 ? -14.055 5.040 23.992 1.00 94.19 197 GLY A O 1
ATOM 1556 N N . GLY A 1 198 ? -14.156 3.023 24.982 1.00 94.25 198 GLY A N 1
ATOM 1557 C CA . GLY A 1 198 ? -14.426 2.252 23.777 1.00 94.25 198 GLY A CA 1
ATOM 1558 C C . GLY A 1 198 ? -13.240 2.072 22.837 1.00 94.25 198 GLY A C 1
ATOM 1559 O O . GLY A 1 198 ? -13.437 1.757 21.662 1.00 94.25 198 GLY A O 1
ATOM 1560 N N . ARG A 1 199 ? -12.016 2.302 23.321 1.00 96.31 199 ARG A N 1
ATOM 1561 C CA . ARG A 1 199 ? -10.782 2.260 22.526 1.00 96.31 199 ARG A CA 1
ATOM 1562 C C . ARG A 1 199 ? -9.875 1.120 22.960 1.00 96.31 199 ARG A C 1
ATOM 1564 O O . ARG A 1 199 ? -9.876 0.702 24.119 1.00 96.31 199 ARG A O 1
ATOM 1571 N N . GLU A 1 200 ? -9.048 0.670 22.036 1.00 95.81 200 GLU A N 1
ATOM 1572 C CA . GLU A 1 200 ? -8.023 -0.341 22.261 1.00 95.81 200 GLU A CA 1
ATOM 1573 C C . GLU A 1 200 ? -6.784 -0.079 21.403 1.00 95.81 200 GLU A C 1
ATOM 1575 O O . GLU A 1 200 ? -6.826 0.666 20.422 1.00 95.81 200 GLU A O 1
ATOM 1580 N N . VAL A 1 201 ? -5.659 -0.674 21.790 1.00 96.56 201 VAL A N 1
ATOM 1581 C CA . VAL A 1 201 ? -4.424 -0.639 21.003 1.00 96.56 201 VAL A CA 1
ATOM 1582 C C . VAL A 1 201 ? -4.448 -1.764 19.979 1.00 96.56 201 VAL A C 1
ATOM 1584 O O . VAL A 1 201 ? -4.582 -2.931 20.345 1.00 96.56 201 VAL A O 1
ATOM 1587 N N . TRP A 1 202 ? -4.239 -1.423 18.709 1.00 96.94 202 TRP A N 1
ATOM 1588 C CA . TRP A 1 202 ? -3.882 -2.398 17.682 1.00 96.94 202 TRP A CA 1
ATOM 1589 C C . TRP A 1 202 ? -2.400 -2.300 17.366 1.00 96.94 202 TRP A C 1
ATOM 1591 O O . TRP A 1 202 ? -1.849 -1.207 17.190 1.00 96.94 202 TRP A O 1
ATOM 1601 N N . PHE A 1 203 ? -1.773 -3.463 17.243 1.00 96.19 203 PHE A N 1
ATOM 1602 C CA . PHE A 1 203 ? -0.411 -3.578 16.755 1.00 96.19 203 PHE A CA 1
ATOM 1603 C C . PHE A 1 203 ? -0.403 -3.771 15.240 1.00 96.19 203 PHE A C 1
ATOM 1605 O O . PHE A 1 203 ? -1.382 -4.160 14.599 1.00 96.19 203 PHE A O 1
ATOM 1612 N N . GLY A 1 204 ? 0.730 -3.441 14.651 1.00 97.00 204 GLY A N 1
ATOM 1613 C CA . GLY A 1 204 ? 0.915 -3.441 13.220 1.00 97.00 204 GLY A CA 1
ATOM 1614 C C . GLY A 1 204 ? 2.369 -3.225 12.863 1.00 97.00 204 GLY A C 1
ATOM 1615 O O . GLY A 1 204 ? 3.260 -3.277 13.712 1.00 97.00 204 GLY A O 1
ATOM 1616 N N . PHE A 1 205 ? 2.615 -2.929 11.597 1.00 98.12 205 PHE A N 1
ATOM 1617 C CA . PHE A 1 205 ? 3.960 -2.667 11.108 1.00 98.12 205 PHE A CA 1
ATOM 1618 C C . PHE A 1 205 ? 3.972 -1.568 10.050 1.00 98.12 205 PHE A C 1
ATOM 1620 O O . PHE A 1 205 ? 3.075 -1.472 9.209 1.00 98.12 205 PHE A O 1
ATOM 1627 N N . HIS A 1 206 ? 5.013 -0.743 10.081 1.00 98.44 206 HIS A N 1
ATOM 1628 C CA . HIS A 1 206 ? 5.388 0.152 8.995 1.00 98.44 206 HIS A CA 1
ATOM 1629 C C . HIS A 1 206 ? 6.043 -0.647 7.871 1.00 98.44 206 HIS A C 1
ATOM 1631 O O . HIS A 1 206 ? 6.848 -1.538 8.127 1.00 98.44 206 HIS A O 1
ATOM 1637 N N . GLN A 1 207 ? 5.732 -0.299 6.621 1.00 98.44 207 GLN A N 1
ATOM 1638 C CA . GLN A 1 207 ? 6.357 -0.895 5.444 1.00 98.44 207 GLN A CA 1
ATOM 1639 C C . GLN A 1 207 ? 6.685 0.179 4.406 1.00 98.44 207 GLN A C 1
ATOM 1641 O O . GLN A 1 207 ? 5.812 0.941 3.973 1.00 98.44 207 GLN A O 1
ATOM 1646 N N . SER A 1 208 ? 7.936 0.208 3.942 1.00 97.81 208 SER A N 1
ATOM 1647 C CA . SER A 1 208 ? 8.319 1.031 2.788 1.00 97.81 208 SER A CA 1
ATOM 1648 C C . SER A 1 208 ? 9.454 0.423 1.972 1.00 97.81 208 SER A C 1
ATOM 1650 O O . SER A 1 208 ? 10.428 -0.068 2.537 1.00 97.81 208 SER A O 1
ATOM 1652 N N . VAL A 1 209 ? 9.349 0.519 0.648 1.00 98.19 209 VAL A N 1
ATOM 1653 C CA . VAL A 1 209 ? 10.413 0.150 -0.294 1.00 98.19 209 VAL A CA 1
ATOM 1654 C C . VAL A 1 209 ? 11.326 1.357 -0.526 1.00 98.19 209 VAL A C 1
ATOM 1656 O O . VAL A 1 209 ? 10.838 2.451 -0.819 1.00 98.19 209 VAL A O 1
ATOM 1659 N N . ARG A 1 210 ? 12.648 1.196 -0.376 1.00 97.44 210 ARG A N 1
ATOM 1660 C CA . ARG A 1 210 ? 13.619 2.298 -0.506 1.00 97.44 210 ARG A CA 1
ATOM 1661 C C . ARG A 1 210 ? 14.844 1.911 -1.342 1.00 97.44 210 ARG A C 1
ATOM 1663 O O . ARG A 1 210 ? 15.383 0.824 -1.137 1.00 97.44 210 ARG A O 1
ATOM 1670 N N . PRO A 1 211 ? 15.326 2.791 -2.239 1.00 97.12 211 PRO A N 1
ATOM 1671 C CA . PRO A 1 211 ? 16.637 2.620 -2.855 1.00 97.12 211 PRO A CA 1
ATOM 1672 C C . PRO A 1 211 ? 17.750 2.848 -1.822 1.00 97.12 211 PRO A C 1
ATOM 1674 O O . PRO A 1 211 ? 17.598 3.650 -0.896 1.00 97.12 211 PRO A O 1
ATOM 1677 N N . SER A 1 212 ? 18.878 2.166 -1.998 1.00 95.88 212 SER A N 1
ATOM 1678 C CA . SER A 1 212 ? 20.093 2.353 -1.200 1.00 95.88 212 SER A CA 1
ATOM 1679 C C . SER A 1 212 ? 21.338 2.248 -2.088 1.00 95.88 212 SER A C 1
ATOM 1681 O O . SER A 1 212 ? 21.222 1.966 -3.277 1.00 95.88 212 SER A O 1
ATOM 1683 N N . LEU A 1 213 ? 22.529 2.454 -1.516 1.00 93.38 213 LEU A N 1
ATOM 1684 C CA . LEU A 1 213 ? 23.802 2.244 -2.223 1.00 93.38 213 LEU A CA 1
ATOM 1685 C C . LEU A 1 213 ? 24.084 0.766 -2.551 1.00 93.38 213 LEU A C 1
ATOM 1687 O O . LEU A 1 213 ? 24.972 0.488 -3.348 1.00 93.38 213 LEU A O 1
ATOM 1691 N N . TRP A 1 214 ? 23.375 -0.170 -1.915 1.00 90.62 214 TRP A N 1
ATOM 1692 C CA . TRP A 1 214 ? 23.602 -1.606 -2.065 1.00 90.62 214 TRP A CA 1
ATOM 1693 C C . TRP A 1 214 ? 22.547 -2.249 -2.969 1.00 90.62 214 TRP A C 1
ATOM 1695 O O . TRP A 1 214 ? 22.831 -2.644 -4.097 1.00 90.62 214 TRP A O 1
ATOM 1705 N N . LYS A 1 215 ? 21.305 -2.316 -2.483 1.00 95.94 215 LYS A N 1
ATOM 1706 C CA . LYS A 1 215 ? 20.147 -2.896 -3.178 1.00 95.94 215 LYS A CA 1
ATOM 1707 C C . LYS A 1 215 ? 18.880 -2.088 -2.895 1.00 95.94 215 LYS A C 1
ATOM 1709 O O . LYS A 1 215 ? 18.891 -1.120 -2.129 1.00 95.94 215 LYS A O 1
ATOM 1714 N N . MET A 1 216 ? 17.764 -2.504 -3.490 1.00 97.94 216 MET A N 1
ATOM 1715 C CA . MET A 1 216 ? 16.455 -2.138 -2.956 1.00 97.94 216 MET A CA 1
ATOM 1716 C C . MET A 1 216 ? 16.273 -2.764 -1.575 1.00 97.94 216 MET A C 1
ATOM 1718 O O . MET A 1 216 ? 16.603 -3.930 -1.371 1.00 97.94 216 MET A O 1
ATOM 1722 N N . MET A 1 217 ? 15.740 -1.982 -0.642 1.00 98.38 217 MET A N 1
ATOM 1723 C CA . MET A 1 217 ? 15.546 -2.396 0.741 1.00 98.38 217 MET A CA 1
ATOM 1724 C C . MET A 1 217 ? 14.077 -2.265 1.129 1.00 98.38 217 MET A C 1
ATOM 1726 O O . MET A 1 217 ? 13.446 -1.233 0.878 1.00 98.38 217 MET A O 1
ATOM 1730 N N . LEU A 1 218 ? 13.552 -3.287 1.792 1.00 98.56 218 LEU A N 1
ATOM 1731 C CA . LEU A 1 218 ? 12.277 -3.244 2.486 1.00 98.56 218 LEU A CA 1
ATOM 1732 C C . LEU A 1 218 ? 12.537 -2.803 3.929 1.00 98.56 218 LEU A C 1
ATOM 1734 O O . LEU A 1 218 ? 13.146 -3.531 4.703 1.00 98.56 218 LEU A O 1
ATOM 1738 N N . ASN A 1 219 ? 12.106 -1.598 4.286 1.00 98.4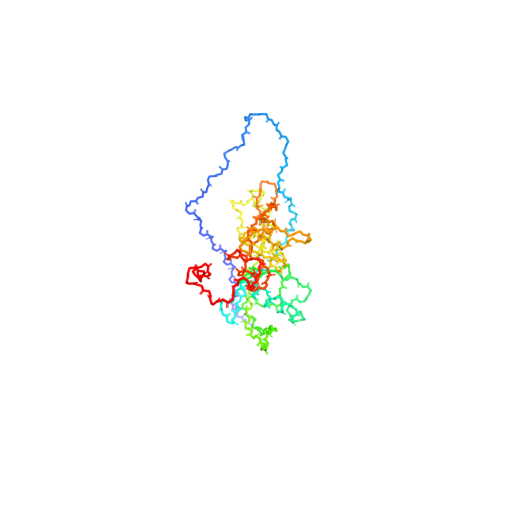4 219 ASN A N 1
ATOM 1739 C CA . ASN A 1 219 ? 12.174 -1.100 5.659 1.00 98.44 219 ASN A CA 1
ATOM 1740 C C . ASN A 1 219 ? 10.892 -1.495 6.402 1.00 98.44 219 ASN A C 1
ATOM 1742 O O . ASN A 1 219 ? 9.806 -1.062 5.989 1.00 98.44 219 ASN A O 1
ATOM 1746 N N . ILE A 1 220 ? 11.042 -2.295 7.462 1.00 98.50 220 ILE A N 1
ATOM 1747 C CA . ILE A 1 220 ? 9.958 -2.799 8.312 1.00 98.50 220 ILE A CA 1
ATOM 1748 C C . ILE A 1 220 ? 10.199 -2.371 9.755 1.00 98.50 220 ILE A C 1
ATOM 1750 O O . ILE A 1 220 ? 11.287 -2.570 10.285 1.00 98.50 220 ILE A O 1
ATOM 1754 N N . ASP A 1 221 ? 9.177 -1.836 10.412 1.00 98.38 221 ASP A N 1
ATOM 1755 C CA . ASP A 1 221 ? 9.232 -1.527 11.843 1.00 98.38 221 ASP A CA 1
ATOM 1756 C C . ASP A 1 221 ? 7.905 -1.861 12.519 1.00 98.38 221 ASP A C 1
ATOM 1758 O O . ASP A 1 221 ? 6.854 -1.772 11.880 1.00 98.38 221 ASP A O 1
ATOM 1762 N N . VAL A 1 222 ? 7.934 -2.242 13.792 1.00 97.06 222 VAL A N 1
ATOM 1763 C CA . VAL A 1 222 ? 6.714 -2.502 14.564 1.00 97.06 222 VAL A CA 1
ATOM 1764 C C . VAL A 1 222 ? 6.075 -1.169 14.940 1.00 97.06 222 VAL A C 1
ATOM 1766 O O . VAL A 1 222 ? 6.749 -0.199 15.272 1.00 97.06 222 VAL A O 1
ATOM 1769 N N . SER A 1 223 ? 4.749 -1.107 14.892 1.00 95.31 223 SER A N 1
ATOM 1770 C CA . SER A 1 223 ? 3.996 0.087 15.272 1.00 95.31 223 SER A CA 1
ATOM 1771 C C . SER A 1 223 ? 2.735 -0.287 16.039 1.00 95.31 223 SER A C 1
ATOM 1773 O O . SER A 1 223 ? 2.199 -1.378 15.863 1.00 95.31 223 SER A O 1
ATOM 1775 N N . ALA A 1 224 ? 2.244 0.630 16.865 1.00 96.19 224 ALA A N 1
ATOM 1776 C CA . ALA A 1 224 ? 0.980 0.490 17.575 1.00 96.19 224 ALA A CA 1
ATOM 1777 C C . ALA A 1 224 ? 0.189 1.797 17.482 1.00 96.19 224 ALA A C 1
ATOM 1779 O O . ALA A 1 224 ? 0.773 2.884 17.497 1.00 96.19 224 ALA A O 1
ATOM 1780 N N . THR A 1 225 ? -1.132 1.709 17.359 1.00 97.12 225 THR A N 1
ATOM 1781 C CA . THR A 1 225 ? -2.008 2.888 17.361 1.00 97.12 225 THR A CA 1
ATOM 1782 C C . THR A 1 225 ? -3.390 2.549 17.914 1.00 97.12 225 THR A C 1
ATOM 1784 O O . THR A 1 225 ? -3.744 1.378 18.048 1.00 97.12 225 THR A O 1
ATOM 1787 N N . ALA A 1 226 ? -4.153 3.575 18.288 1.00 96.81 226 ALA A N 1
ATOM 1788 C CA . ALA A 1 226 ? -5.462 3.407 18.904 1.00 96.81 226 ALA A CA 1
ATOM 1789 C C . ALA A 1 226 ? -6.551 3.178 17.847 1.00 96.81 226 ALA A C 1
ATOM 1791 O O . ALA A 1 226 ? -6.645 3.923 16.871 1.00 96.81 226 ALA A O 1
ATOM 1792 N N . PHE A 1 227 ? -7.403 2.187 18.090 1.00 97.38 227 PHE A N 1
ATOM 1793 C CA . PHE A 1 227 ? -8.611 1.892 17.325 1.00 97.38 227 PHE A CA 1
ATOM 1794 C C . PHE A 1 227 ? -9.830 1.863 18.250 1.00 97.38 227 PHE A C 1
ATOM 1796 O O . PHE A 1 227 ? -9.707 1.719 19.467 1.00 97.38 227 PHE A O 1
ATOM 1803 N N . TYR A 1 228 ? -11.019 2.016 17.671 1.00 96.00 228 TYR A N 1
ATOM 1804 C CA . TYR A 1 228 ? -12.264 1.735 18.380 1.00 96.00 228 TYR A CA 1
ATOM 1805 C C . TYR A 1 228 ? -12.495 0.229 18.436 1.00 96.00 228 TYR A C 1
ATOM 1807 O O . TYR A 1 228 ? -12.303 -0.461 17.433 1.00 96.00 228 TYR A O 1
ATOM 1815 N N . LYS A 1 229 ? -12.943 -0.261 19.592 1.00 95.12 229 LYS A N 1
ATOM 1816 C CA . LYS A 1 229 ? -13.336 -1.659 19.763 1.00 95.12 229 LYS A CA 1
ATOM 1817 C C . LYS A 1 229 ? -14.527 -1.975 18.862 1.00 95.12 229 LYS A C 1
ATOM 1819 O O . LYS A 1 229 ? -15.479 -1.194 18.788 1.00 95.12 229 LYS A O 1
ATOM 1824 N N . ALA A 1 230 ? -14.508 -3.142 18.231 1.00 94.31 230 ALA A N 1
ATOM 1825 C CA . ALA A 1 230 ? -15.686 -3.692 17.572 1.00 94.31 230 ALA A CA 1
ATOM 1826 C C . ALA A 1 230 ? -16.631 -4.279 18.635 1.00 94.31 230 ALA A C 1
ATOM 1828 O O . ALA A 1 230 ? -16.517 -5.446 18.996 1.00 94.31 230 ALA A O 1
ATOM 1829 N N . GLN A 1 231 ? -17.529 -3.448 19.164 1.00 94.69 231 GLN A N 1
ATOM 1830 C CA . GLN A 1 231 ? -18.417 -3.794 20.278 1.00 94.69 231 GLN A CA 1
ATOM 1831 C C . GLN A 1 231 ? -19.827 -3.206 20.091 1.00 94.69 231 GLN A C 1
ATOM 1833 O O . GLN A 1 231 ? -19.996 -2.266 19.304 1.00 94.69 231 GLN A O 1
ATOM 1838 N N . PRO A 1 232 ? -20.845 -3.712 20.812 1.00 96.88 232 PRO A N 1
ATOM 1839 C CA . PRO A 1 232 ? -22.169 -3.104 20.848 1.00 96.88 232 PRO A CA 1
ATOM 1840 C C . PRO A 1 232 ? -22.123 -1.622 21.238 1.00 96.88 232 PRO A C 1
ATOM 1842 O O . PRO A 1 232 ? -21.396 -1.216 22.142 1.00 96.88 232 PRO A O 1
ATOM 1845 N N . VAL A 1 233 ? -22.971 -0.806 20.603 1.00 95.94 233 VAL A N 1
ATOM 1846 C CA . VAL A 1 233 ? -23.053 0.642 20.886 1.00 95.94 233 VAL A CA 1
ATOM 1847 C C . VAL A 1 233 ? -23.392 0.917 22.356 1.00 95.94 233 VAL A C 1
ATOM 1849 O O . VAL A 1 233 ? -22.920 1.899 22.921 1.00 95.94 233 VAL A O 1
ATOM 1852 N N . ILE A 1 234 ? -24.167 0.034 22.991 1.00 95.44 234 ILE A N 1
ATOM 1853 C CA . ILE A 1 234 ? -24.498 0.129 24.418 1.00 95.44 234 ILE A CA 1
ATOM 1854 C C . ILE A 1 234 ? -23.249 -0.041 25.293 1.00 95.44 234 ILE A C 1
ATOM 1856 O O . ILE A 1 234 ? -23.034 0.769 26.189 1.00 95.44 234 ILE A O 1
ATOM 1860 N N . GLU A 1 235 ? -22.389 -1.021 25.000 1.00 95.44 235 GLU A N 1
ATOM 1861 C CA . GLU A 1 235 ? -21.121 -1.219 25.721 1.00 95.44 235 GLU A CA 1
ATOM 1862 C C . GLU A 1 235 ? -20.170 -0.039 25.499 1.00 95.44 235 GLU A C 1
ATOM 1864 O O . GLU A 1 235 ? -19.600 0.491 26.451 1.00 95.44 235 GLU A O 1
ATOM 1869 N N . PHE A 1 236 ? -20.078 0.455 24.259 1.00 96.06 236 PHE A N 1
ATOM 1870 C CA . PHE A 1 236 ? -19.323 1.669 23.947 1.00 96.06 236 PHE A CA 1
ATOM 1871 C C . PHE A 1 236 ? -19.808 2.874 24.765 1.00 96.06 236 PHE A C 1
ATOM 1873 O O . PHE A 1 236 ? -18.998 3.609 25.330 1.00 96.06 236 PHE A O 1
ATOM 1880 N N . MET A 1 237 ? -21.125 3.067 24.857 1.00 95.44 237 MET A N 1
ATOM 1881 C CA . MET A 1 237 ? -21.718 4.143 25.647 1.00 95.44 237 MET A CA 1
ATOM 1882 C C . MET A 1 237 ? -21.371 3.998 27.132 1.00 95.44 237 MET A C 1
ATOM 1884 O O . MET A 1 237 ? -20.978 4.988 27.751 1.00 95.44 237 MET A O 1
ATOM 1888 N N . CYS A 1 238 ? -21.467 2.786 27.686 1.00 95.50 238 CYS A N 1
ATOM 1889 C CA . CYS A 1 238 ? -21.066 2.502 29.062 1.00 95.50 238 CYS A CA 1
ATOM 1890 C C . CYS A 1 238 ? -19.586 2.842 29.301 1.00 95.50 238 CYS A C 1
ATOM 1892 O O . CYS A 1 238 ? -19.282 3.542 30.262 1.00 95.50 238 CYS A O 1
ATOM 1894 N N . GLU A 1 239 ? -18.677 2.467 28.395 1.00 95.19 239 GLU A N 1
ATOM 1895 C CA . GLU A 1 239 ? -17.251 2.803 28.522 1.00 95.19 239 GLU A CA 1
ATOM 1896 C C . GLU A 1 239 ? -16.955 4.311 28.425 1.00 95.19 239 GLU A C 1
ATOM 1898 O O . GLU A 1 239 ? -16.001 4.789 29.037 1.00 95.19 239 GLU A O 1
ATOM 1903 N N . VAL A 1 240 ? -17.727 5.076 27.647 1.00 95.75 240 VAL A N 1
ATOM 1904 C CA . VAL A 1 240 ? -17.540 6.536 27.493 1.00 95.75 240 VAL A CA 1
ATOM 1905 C C . VAL A 1 240 ? -18.141 7.324 28.663 1.00 95.75 240 VAL A C 1
ATOM 1907 O O . VAL A 1 240 ? -17.621 8.381 29.047 1.00 95.75 240 VAL A O 1
ATOM 1910 N N . LEU A 1 241 ? -19.254 6.840 29.219 1.00 95.19 241 LEU A N 1
ATOM 1911 C CA . LEU A 1 241 ? -19.954 7.474 30.339 1.00 95.19 241 LEU A CA 1
ATOM 1912 C C . LEU A 1 241 ? -19.506 6.968 31.712 1.00 95.19 241 LEU A C 1
ATOM 1914 O O . LEU A 1 241 ? -19.929 7.554 32.705 1.00 95.19 241 LEU A O 1
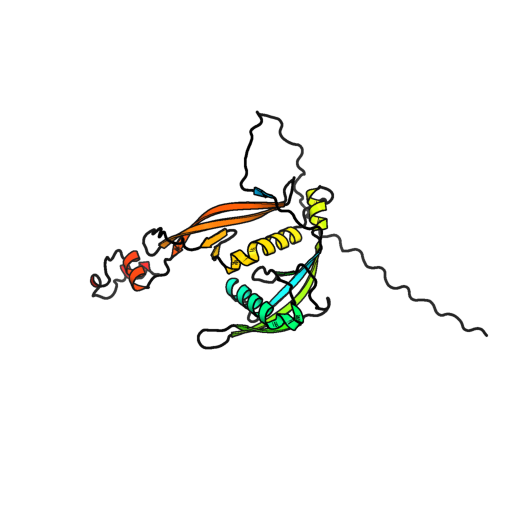ATOM 1918 N N . ASP A 1 242 ? -18.617 5.974 31.746 1.00 93.69 242 ASP A N 1
ATOM 1919 C CA . ASP A 1 242 ? -18.115 5.317 32.957 1.00 93.69 242 ASP A CA 1
ATOM 1920 C C . ASP A 1 242 ? -19.227 4.609 33.754 1.00 93.69 242 ASP A C 1
ATOM 1922 O O . ASP A 1 242 ? -19.289 4.668 34.980 1.00 93.69 242 ASP A O 1
ATOM 1926 N N . PHE A 1 243 ? -20.139 3.950 33.032 1.00 93.62 243 PHE A N 1
ATOM 1927 C CA . PHE A 1 243 ? -21.178 3.103 33.619 1.00 93.62 243 PHE A CA 1
ATOM 1928 C C . PHE A 1 243 ? -20.713 1.654 33.683 1.00 93.62 243 PHE A C 1
ATOM 1930 O O . PHE A 1 243 ? -20.189 1.128 32.698 1.00 93.62 243 PHE A O 1
ATOM 1937 N N . LYS A 1 244 ? -20.977 0.963 34.799 1.00 90.94 244 LYS A N 1
ATOM 1938 C CA . LYS A 1 244 ? -20.683 -0.482 34.896 1.00 90.94 244 LYS A CA 1
ATOM 1939 C C . LYS A 1 244 ? -21.701 -1.329 34.141 1.00 90.94 244 LYS A C 1
ATOM 1941 O O . LYS A 1 244 ? -21.374 -2.411 33.664 1.00 90.94 244 LYS A O 1
ATOM 1946 N N . SER A 1 245 ? -22.937 -0.848 34.067 1.00 91.31 245 SER A N 1
ATOM 1947 C CA . SER A 1 245 ? -24.051 -1.482 33.368 1.00 91.31 245 SER A CA 1
ATOM 1948 C C . SER A 1 245 ? -25.016 -0.414 32.866 1.00 91.31 245 SER A C 1
ATOM 1950 O O . SER A 1 245 ? -25.147 0.653 33.465 1.00 91.31 245 SER A O 1
ATOM 1952 N N . ILE A 1 246 ? -25.742 -0.725 31.793 1.00 91.94 246 ILE A N 1
ATOM 1953 C CA . ILE A 1 246 ? -26.809 0.130 31.259 1.00 91.94 246 ILE A CA 1
ATOM 1954 C C . ILE A 1 246 ? -27.923 0.396 32.286 1.00 91.94 246 ILE A C 1
ATOM 1956 O O . ILE A 1 246 ? -28.596 1.421 32.222 1.00 91.94 246 ILE A O 1
ATOM 1960 N N . GLU A 1 247 ? -28.089 -0.496 33.265 1.00 92.25 247 GLU A N 1
ATOM 1961 C CA . GLU A 1 247 ? -29.092 -0.387 34.330 1.00 92.25 247 GLU A CA 1
ATOM 1962 C C . GLU A 1 247 ? -28.889 0.836 35.236 1.00 92.25 247 GLU A C 1
ATOM 1964 O O . GLU A 1 247 ? -29.852 1.315 35.838 1.00 92.25 247 GLU A O 1
ATOM 1969 N N . GLU A 1 248 ? -27.670 1.384 35.298 1.00 89.94 248 GLU A N 1
ATOM 1970 C CA . GLU A 1 248 ? -27.369 2.621 36.032 1.00 89.94 248 GLU A CA 1
ATOM 1971 C C . GLU A 1 248 ? -28.056 3.847 35.402 1.00 89.94 248 GLU A C 1
ATOM 1973 O O . GLU A 1 248 ? -28.295 4.852 36.076 1.00 89.94 248 GLU A O 1
ATOM 1978 N N . GLN A 1 249 ? -28.446 3.755 34.127 1.00 88.19 249 GLN A N 1
ATOM 1979 C CA . GLN A 1 249 ? -29.036 4.842 33.355 1.00 88.19 249 GLN A CA 1
ATOM 1980 C C . GLN A 1 249 ? -30.481 4.514 32.940 1.00 88.19 249 GLN A C 1
ATOM 1982 O O . GLN A 1 249 ? -30.785 4.252 31.780 1.00 88.19 249 GLN A O 1
ATOM 1987 N N . GLN A 1 250 ? -31.408 4.590 33.900 1.00 88.38 250 GLN A N 1
ATOM 1988 C CA . GLN A 1 250 ? -32.849 4.390 33.649 1.00 88.38 250 GLN A CA 1
ATOM 1989 C C . GLN A 1 250 ? -33.554 5.622 33.059 1.00 88.38 250 GLN A C 1
ATOM 1991 O O . GLN A 1 250 ? -34.645 5.521 32.497 1.00 88.38 250 GLN A O 1
ATOM 1996 N N . LYS A 1 251 ? -32.955 6.807 33.213 1.00 92.81 251 LYS A N 1
ATOM 1997 C CA . LYS A 1 251 ? -33.467 8.064 32.652 1.00 92.81 251 LYS A CA 1
ATOM 1998 C C . LYS A 1 251 ? -32.807 8.352 31.300 1.00 92.81 251 LYS A C 1
ATOM 2000 O O . LYS A 1 251 ? -31.701 7.877 31.051 1.00 92.81 251 LYS A O 1
ATOM 2005 N N . PRO A 1 252 ? -33.423 9.178 30.438 1.00 94.19 252 PRO A N 1
ATOM 2006 C CA . PRO A 1 252 ? -32.753 9.675 29.240 1.00 94.19 252 PRO A CA 1
ATOM 2007 C C . PRO A 1 252 ? -31.406 10.338 29.565 1.00 94.19 252 PRO A C 1
ATOM 2009 O O . PRO A 1 252 ? -31.259 10.948 30.626 1.00 94.19 252 PRO A O 1
ATOM 2012 N N . LEU A 1 253 ? -30.444 10.238 28.641 1.00 94.56 253 LEU A N 1
ATOM 2013 C CA . LEU A 1 253 ? -29.132 10.880 28.783 1.00 94.56 253 LEU A CA 1
ATOM 2014 C C . LEU A 1 253 ? -29.277 12.390 28.985 1.00 94.56 253 LEU A C 1
ATOM 2016 O O . LEU A 1 253 ? -30.051 13.037 28.268 1.00 94.56 253 LEU A O 1
ATOM 2020 N N . THR A 1 254 ? -28.499 12.942 29.914 1.00 94.50 254 THR A N 1
ATOM 2021 C CA . THR A 1 254 ? -28.389 14.390 30.114 1.00 94.50 254 THR A CA 1
ATOM 2022 C C . THR A 1 254 ? -27.672 15.035 28.933 1.00 94.50 254 THR A C 1
ATOM 2024 O O . THR A 1 254 ? -26.901 14.390 28.219 1.00 94.50 254 THR A O 1
ATOM 2027 N N . ASP A 1 255 ? -27.854 16.340 28.746 1.00 94.50 255 ASP A N 1
ATOM 2028 C CA . ASP A 1 255 ? -27.164 17.049 27.665 1.00 94.50 255 ASP A CA 1
ATOM 2029 C C . ASP A 1 255 ? -25.635 17.003 27.829 1.00 94.50 255 ASP A C 1
ATOM 2031 O O . ASP A 1 255 ? -24.918 16.807 26.851 1.00 94.50 255 ASP A O 1
ATOM 2035 N N . SER A 1 256 ? -25.126 17.045 29.068 1.00 94.06 256 SER A N 1
ATOM 2036 C CA . SER A 1 256 ? -23.693 16.875 29.350 1.00 94.06 256 SER A CA 1
ATOM 2037 C C . SER A 1 256 ? -23.147 15.501 28.944 1.00 94.06 256 SER A C 1
ATOM 2039 O O . SER A 1 256 ? -21.992 15.399 28.535 1.00 94.06 256 SER A O 1
ATOM 2041 N N . GLN A 1 257 ? -23.960 14.444 29.030 1.00 93.50 257 GLN A N 1
ATOM 2042 C CA . GLN A 1 257 ? -23.590 13.106 28.563 1.00 93.50 257 GLN A CA 1
ATOM 2043 C C . GLN A 1 257 ? -23.644 13.021 27.034 1.00 93.50 257 GLN A C 1
ATOM 2045 O O . GLN A 1 257 ? -22.747 12.441 26.429 1.00 93.50 257 GLN A O 1
ATOM 2050 N N . ARG A 1 258 ? -24.651 13.633 26.397 1.00 91.06 258 ARG A N 1
ATOM 2051 C CA . ARG A 1 258 ? -24.807 13.634 24.930 1.00 91.06 258 ARG A CA 1
ATOM 2052 C C . ARG A 1 258 ? -23.638 14.303 24.214 1.00 91.06 258 ARG A C 1
ATOM 2054 O O . ARG A 1 258 ? -23.179 13.781 23.205 1.00 91.06 258 ARG A O 1
ATOM 2061 N N . VAL A 1 259 ? -23.117 15.400 24.770 1.00 92.50 259 VAL A N 1
ATOM 2062 C CA . VAL A 1 259 ? -21.967 16.134 24.207 1.00 92.50 259 VAL A CA 1
ATOM 2063 C C . VAL A 1 259 ? -20.702 15.268 24.114 1.00 92.50 259 VAL A C 1
ATOM 2065 O O . VAL A 1 259 ? -19.835 15.544 23.296 1.00 92.50 259 VAL A O 1
ATOM 2068 N N . LYS A 1 260 ? -20.588 14.178 24.886 1.00 87.62 260 LYS A N 1
ATOM 2069 C CA . LYS A 1 260 ? -19.443 13.256 24.787 1.00 87.62 260 LYS A CA 1
ATOM 2070 C C . LYS A 1 260 ? -19.437 12.399 23.507 1.00 87.62 260 LYS A C 1
ATOM 2072 O O . LYS A 1 260 ? -18.437 11.731 23.254 1.00 87.62 260 LYS A O 1
ATOM 2077 N N . PHE A 1 261 ? -20.524 12.398 22.729 1.00 86.94 261 PHE A N 1
ATOM 2078 C CA . PHE A 1 261 ? -20.688 11.584 21.514 1.00 86.94 261 PHE A CA 1
ATOM 2079 C C . PHE A 1 261 ? -20.771 12.394 20.213 1.00 86.94 261 PHE A C 1
ATOM 2081 O O . PHE A 1 261 ? -20.864 11.800 19.139 1.00 86.94 261 PHE A O 1
ATOM 2088 N N . THR A 1 262 ? -20.771 13.723 20.307 1.00 72.31 262 THR A N 1
ATOM 2089 C CA . THR A 1 262 ? -20.746 14.662 19.173 1.00 72.31 262 THR A CA 1
ATOM 2090 C C . THR A 1 262 ? -19.339 15.165 18.922 1.00 72.31 262 THR A C 1
ATOM 2092 O O . THR A 1 262 ? -18.938 15.210 17.740 1.00 72.31 262 THR A O 1
#

pLDDT: mean 90.78, std 13.52, range [39.16, 98.69]

Organism: Xenopus tropicalis (NCBI:txid8364)

Mean predicted aligned error: 8.3 Å

Secondary structure (DSSP, 8-state):
--PPPPPP-PPPPPPPPPPP---S--PPPP------S-------SEEEE---S-EEEEEEEEEESTT--HHHHHHHHHHHHHHTIIIIITT---EE-SSSEEEESS--S--TT-EEEEEEEEP-SSSPEEEEEEEEEEEEEEHHHHHHHHTTSSSS--HHHHHHHHHHHHTTHHHHSEEETTEEEEPPTT---EEETTEEEEEEEEEEEE--SSSEEEEEEEEEEEEE----HHHHHHHHHT-SSGGG--SPPPHHHHGGG-

Foldseek 3Di:
DDDDDDDDDDDDDDDDPDPDPDPPDDDDPDPDDDDDDDDDDDDALWAFDDDDQAKKWKKWKDKPPPDDPLLVLLVQVVQVCVVCCVPWQPPWDWFDPSHTIIMTRDDTPDDQPDKDWDWTWDDDDPDIDIMIMIIHTDDIDGPNVQVCVLQVVDVDHDPVNQVRVLRVVCRVLVNVFPDDPQKGWDADPPDWADPFLQKTKTKTKGWGWDRDNPHTIIRIDIDIDMDGDPDDPLVSLCRNVVHPHCVVPPDPDDPVSVVSVD

Radius of gyration: 26.99 Å; Cα contacts (8 Å, |Δi|>4): 363; chains: 1; bounding box: 70×40×108 Å